Protein AF-A0A7Y1W4K0-F1 (afdb_monomer)

Sequence (306 aa):
WFLWFMQNENFFGDMVEGAAGLAIVIGILPAILLRERFKEVAVQELEAHEPHLRSRAEAIRTGVSEFFTGFANTLKVQPFRKLCLATFLVFNGFIMIAAFGFYVIIYYVFSGDTVTGAKFAGYAGSLGAVSTFIVIIIVSWMATRIGKKRAFYVSTGLSMLGYALKWVCYNPEYPWLILVPAPLMAFGLGGLFTLMPSMIADVVDLDEISTHERREGMFGSIFWWVVKLGQAVAIAAGGFMLNATGFDVALEGNQTEHAIFMMRVFDAFVPFIASGIAIWAIATYSLTEERAHEIRRELEARRGKV

Solvent-accessible surface area (backbone atoms only — not comparable to full-atom values): 15809 Å² total; per-residue (Å²): 105,71,65,59,58,20,62,32,71,90,81,26,95,43,60,66,53,17,48,51,55,50,50,50,56,63,56,46,50,54,67,69,69,67,61,72,89,53,55,69,58,56,50,51,52,46,55,72,75,52,83,66,87,56,54,75,66,51,47,51,52,49,53,51,51,51,47,54,51,51,50,56,55,57,62,64,39,64,62,53,48,34,54,48,51,25,48,39,30,43,53,23,31,45,56,28,28,52,64,40,51,50,47,45,39,12,48,59,37,43,55,32,39,58,69,64,16,50,51,52,46,48,51,25,51,53,48,19,55,58,32,20,61,55,32,38,54,52,41,55,53,36,25,76,74,67,29,54,71,53,32,46,47,53,24,41,50,43,14,34,52,15,27,55,39,44,71,70,28,62,31,57,93,45,64,74,38,51,48,67,29,24,51,30,38,16,23,34,61,27,32,45,71,57,44,49,62,59,53,49,52,46,47,43,53,52,48,24,75,75,68,75,49,88,55,58,70,58,56,54,51,51,49,54,47,50,48,53,54,38,41,55,52,19,49,53,51,29,51,54,53,44,55,72,37,66,62,54,80,89,46,57,54,72,61,56,69,66,22,56,49,46,42,50,49,49,42,24,46,46,34,29,51,27,33,53,53,23,48,54,41,50,66,72,50,78,80,46,65,68,56,43,54,50,50,51,51,53,51,37,69,74,70,47,87,128

Mean predicted aligned error: 9.04 Å

Nearest PDB structures (foldseek):
  8d2s-assembly1_A  TM=7.390E-01  e=9.111E-05  Danio rerio
  8y66-assembly1_A  TM=6.134E-01  e=2.810E-02  Homo sapiens
  5ayo-assembly1_A  TM=7.211E-01  e=9.537E-02  Bdellovibrio bacteriovorus HD100
  4u4w-assembly2_B  TM=5.219E-01  e=4.466E-02  Escherichia coli str. K-12 substr. MG1655
  7yr5-assembly1_A  TM=6.860E-01  e=6.353E-01  Homo sapiens

Radius of gyration: 23.57 Å; Cα contacts (8 Å, |Δi|>4): 325; chains: 1; bounding box: 59×36×74 Å

Foldseek 3Di:
DLQCQLPPVVPDVHSVRSVVVVCVVVVVVCVVPVPPPCPVVVVVVCCVPPVDDDDPVRVVVVVVVVLVVLLVVLCVLLLLVLLLLLLLLLLLLCLLLVVLLLVLQQQPQVLQPNVVSNVLNVVLVVLLVVLLVVLLVVLVVCCVVVNLLVSLCVLLVLLLVLLQQLLVQSHNVHSNSSNVSSSSVSSRVSSSVNRSVVSLVLSQLVVCVVPVDRSSVSSVVVSVVSSVVSSVVSNVNSVVQLVVLVDDVVCRSVDDPSSSVSSSCSSRVSSSVSSVVSSVSSVPNDQTPVNSVVSVVVVCVVPPHD

Structure (mmCIF, N/CA/C/O backbone):
data_AF-A0A7Y1W4K0-F1
#
_entry.id   AF-A0A7Y1W4K0-F1
#
loop_
_atom_site.group_PDB
_atom_site.id
_atom_site.type_symbol
_atom_site.label_atom_id
_atom_site.label_alt_id
_atom_site.label_comp_id
_atom_site.label_asym_id
_atom_site.label_entity_id
_atom_site.label_seq_id
_atom_site.pdbx_PDB_ins_code
_atom_site.Cartn_x
_atom_site.Cartn_y
_atom_site.Cartn_z
_atom_site.occupancy
_atom_site.B_iso_or_equiv
_atom_site.auth_seq_id
_atom_site.auth_comp_id
_atom_site.auth_asym_id
_atom_site.auth_atom_id
_atom_site.pdbx_PDB_model_num
ATOM 1 N N . TRP A 1 1 ? 16.175 14.754 1.681 1.00 50.12 1 TRP A N 1
ATOM 2 C CA . TRP A 1 1 ? 16.531 15.685 2.769 1.00 50.12 1 TRP A CA 1
ATOM 3 C C . TRP A 1 1 ? 17.367 14.994 3.844 1.00 50.12 1 TRP A C 1
ATOM 5 O O . TRP A 1 1 ? 18.456 15.478 4.097 1.00 50.12 1 TRP A O 1
ATOM 15 N N . PHE A 1 2 ? 16.961 13.834 4.384 1.00 59.47 2 PHE A N 1
ATOM 16 C CA . PHE A 1 2 ? 17.820 13.047 5.288 1.00 59.47 2 PHE A CA 1
ATOM 17 C C . PHE A 1 2 ? 19.178 12.694 4.676 1.00 59.47 2 PHE A C 1
ATOM 19 O O . PHE A 1 2 ? 20.198 12.920 5.306 1.00 59.47 2 PHE A O 1
ATOM 26 N N . LEU A 1 3 ? 19.204 12.234 3.421 1.00 64.31 3 LEU A N 1
ATOM 27 C CA . LEU A 1 3 ? 20.456 11.932 2.719 1.00 64.31 3 LEU A CA 1
ATOM 28 C C . LEU A 1 3 ? 21.374 13.161 2.597 1.00 64.31 3 LEU A C 1
ATOM 30 O O . LEU A 1 3 ? 22.560 13.064 2.860 1.00 64.31 3 LEU A O 1
ATOM 34 N N . TRP A 1 4 ? 20.800 14.325 2.280 1.00 71.62 4 TRP A N 1
ATOM 35 C CA . TRP A 1 4 ? 21.529 15.595 2.200 1.00 71.62 4 TRP A CA 1
ATOM 36 C C . TRP A 1 4 ? 22.103 16.022 3.558 1.00 71.62 4 TRP A C 1
ATOM 38 O O . TRP A 1 4 ? 23.223 16.509 3.611 1.00 71.62 4 TRP A O 1
ATOM 48 N N . PHE A 1 5 ? 21.370 15.803 4.655 1.00 76.25 5 PHE A N 1
ATOM 49 C CA . PHE A 1 5 ? 21.869 16.060 6.009 1.00 76.25 5 PHE A CA 1
ATOM 50 C C . PHE A 1 5 ? 22.998 15.093 6.394 1.00 76.25 5 PHE A C 1
ATOM 52 O O . PHE A 1 5 ? 24.019 15.531 6.908 1.00 76.25 5 PHE A O 1
ATOM 59 N N . MET A 1 6 ? 22.840 13.798 6.094 1.00 75.25 6 MET A N 1
ATOM 60 C CA . MET A 1 6 ? 23.850 12.765 6.371 1.00 75.25 6 MET A CA 1
ATOM 61 C C . MET A 1 6 ? 25.121 12.920 5.520 1.00 75.25 6 MET A C 1
ATOM 63 O O . MET A 1 6 ? 26.173 12.452 5.926 1.00 75.25 6 MET A O 1
ATOM 67 N N . GLN A 1 7 ? 25.023 13.553 4.348 1.00 74.44 7 GLN A N 1
ATOM 68 C CA . GLN A 1 7 ? 26.139 13.807 3.427 1.00 74.44 7 GLN A CA 1
ATOM 69 C C . GLN A 1 7 ? 26.743 15.210 3.573 1.00 74.44 7 GLN A C 1
ATOM 71 O O . GLN A 1 7 ? 27.601 15.594 2.784 1.00 74.44 7 GLN A O 1
ATOM 76 N N . ASN A 1 8 ? 26.271 16.015 4.525 1.00 78.50 8 ASN A N 1
ATOM 77 C CA . ASN A 1 8 ? 26.770 17.372 4.685 1.00 78.50 8 ASN A CA 1
ATOM 78 C C . ASN A 1 8 ? 28.135 17.346 5.388 1.00 78.50 8 ASN A C 1
ATOM 80 O O . ASN A 1 8 ? 28.203 17.212 6.609 1.00 78.50 8 ASN A O 1
ATOM 84 N N . GLU A 1 9 ? 29.201 17.524 4.606 1.00 77.06 9 GLU A N 1
ATOM 85 C CA . GLU A 1 9 ? 30.603 17.512 5.059 1.00 77.06 9 GLU A CA 1
ATOM 86 C C . GLU A 1 9 ? 30.918 18.578 6.126 1.00 77.06 9 GLU A C 1
ATOM 88 O O . GLU A 1 9 ? 31.923 18.484 6.822 1.00 77.06 9 GLU A O 1
ATOM 93 N N . ASN A 1 10 ? 30.049 19.583 6.306 1.00 79.12 10 ASN A N 1
ATOM 94 C CA . ASN A 1 10 ? 30.200 20.565 7.385 1.00 79.12 10 ASN A CA 1
ATOM 95 C C . ASN A 1 10 ? 29.834 20.006 8.769 1.00 79.12 10 ASN A C 1
ATOM 97 O O . ASN A 1 10 ? 30.246 20.576 9.778 1.00 79.12 10 ASN A O 1
ATOM 101 N N . PHE A 1 11 ? 29.009 18.954 8.829 1.00 72.12 11 PHE A N 1
ATOM 102 C CA . PHE A 1 11 ? 28.482 18.408 10.083 1.00 72.12 11 PHE A CA 1
ATOM 103 C C . PHE A 1 11 ? 29.045 17.028 10.434 1.00 72.12 11 PHE A C 1
ATOM 105 O O . PHE A 1 11 ? 29.111 16.709 11.619 1.00 72.12 11 PHE A O 1
ATOM 112 N N . PHE A 1 12 ? 29.442 16.221 9.446 1.00 84.31 12 PHE A N 1
ATOM 113 C CA . PHE A 1 12 ? 29.868 14.832 9.652 1.00 84.31 12 PHE A CA 1
ATOM 114 C C . PHE A 1 12 ? 31.070 14.485 8.770 1.00 84.31 12 PHE A C 1
ATOM 116 O O . PHE A 1 12 ? 31.154 14.969 7.641 1.00 84.31 12 PHE A O 1
ATOM 123 N N . GLY A 1 13 ? 31.987 13.653 9.280 1.00 77.62 13 GLY A N 1
ATOM 124 C CA . GLY A 1 13 ? 33.181 13.230 8.543 1.00 77.62 13 GLY A CA 1
ATOM 125 C C . GLY A 1 13 ? 32.899 12.140 7.508 1.00 77.62 13 GLY A C 1
ATOM 126 O O . GLY A 1 13 ? 33.573 12.073 6.482 1.00 77.62 13 GLY A O 1
ATOM 127 N N . ASP A 1 14 ? 31.881 11.309 7.744 1.00 81.25 14 ASP A N 1
ATOM 128 C CA . ASP A 1 14 ? 31.397 10.315 6.790 1.00 81.25 14 ASP A CA 1
ATOM 129 C C . ASP A 1 14 ? 29.869 10.110 6.874 1.00 81.25 14 ASP A C 1
ATOM 131 O O . ASP A 1 14 ? 29.166 10.641 7.742 1.00 81.25 14 ASP A O 1
ATOM 135 N N . MET A 1 15 ? 29.327 9.317 5.944 1.00 76.88 15 MET A N 1
ATOM 136 C CA . MET A 1 15 ? 27.888 9.032 5.887 1.00 76.88 15 MET A CA 1
ATOM 137 C C . MET A 1 15 ? 27.397 8.200 7.087 1.00 76.88 15 MET A C 1
ATOM 139 O O . MET A 1 15 ? 26.211 8.248 7.423 1.00 76.88 15 MET A O 1
ATOM 143 N N . VAL A 1 16 ? 28.283 7.435 7.731 1.00 80.19 16 VAL A N 1
ATOM 144 C CA . VAL A 1 16 ? 27.955 6.567 8.871 1.00 80.19 16 VAL A CA 1
ATOM 145 C C . VAL A 1 16 ? 27.761 7.412 10.131 1.00 80.19 16 VAL A C 1
ATOM 147 O O . VAL A 1 16 ? 26.761 7.246 10.833 1.00 80.19 16 VAL A O 1
ATOM 150 N N . GLU A 1 17 ? 28.645 8.376 10.374 1.00 82.12 17 GLU A N 1
ATOM 151 C CA . GLU A 1 17 ? 28.530 9.398 11.414 1.00 82.12 17 GLU A CA 1
ATOM 152 C C . GLU A 1 17 ? 27.297 10.274 11.196 1.00 82.12 17 GLU A C 1
ATOM 154 O O . GLU A 1 17 ? 26.545 10.518 12.143 1.00 82.12 17 GLU A O 1
ATOM 159 N N . GLY A 1 18 ? 27.027 10.676 9.950 1.00 82.69 18 GLY A N 1
ATOM 160 C CA . GLY A 1 18 ? 25.815 11.417 9.602 1.00 82.69 18 GLY A CA 1
ATOM 161 C C . GLY A 1 18 ? 24.536 10.650 9.923 1.00 82.69 18 GLY A C 1
ATOM 162 O O . GLY A 1 18 ? 23.598 11.210 10.502 1.00 82.69 18 GLY A O 1
ATOM 163 N N . ALA A 1 19 ? 24.498 9.353 9.612 1.00 79.69 19 ALA A N 1
ATOM 164 C CA . ALA A 1 19 ? 23.379 8.485 9.964 1.00 79.69 19 ALA A CA 1
ATOM 165 C C . ALA A 1 19 ? 23.234 8.310 11.487 1.00 79.69 19 ALA A C 1
ATOM 167 O O . ALA A 1 19 ? 22.115 8.363 12.006 1.00 79.69 19 ALA A O 1
ATOM 168 N N . ALA A 1 20 ? 24.346 8.156 12.214 1.00 80.44 20 ALA A N 1
ATOM 169 C CA . ALA A 1 20 ? 24.349 8.023 13.669 1.00 80.44 20 ALA A CA 1
ATOM 170 C C . ALA A 1 20 ? 23.863 9.303 14.371 1.00 80.44 20 ALA A C 1
ATOM 172 O O . ALA A 1 20 ? 22.985 9.243 15.236 1.00 80.44 20 ALA A O 1
ATOM 173 N N . GLY A 1 21 ? 24.368 10.471 13.964 1.00 80.94 21 GLY A N 1
ATOM 174 C CA . GLY A 1 21 ? 23.955 11.766 14.507 1.00 80.94 21 GLY A CA 1
ATOM 175 C C . GLY A 1 21 ? 22.475 12.048 14.259 1.00 80.94 21 GLY A C 1
ATOM 176 O O . GLY A 1 21 ? 21.747 12.447 15.171 1.00 80.94 21 GLY A O 1
ATOM 177 N N . LEU A 1 22 ? 21.992 11.751 13.051 1.00 80.50 22 LEU A N 1
ATOM 178 C CA . LEU A 1 22 ? 20.576 11.863 12.715 1.00 80.50 22 LEU A CA 1
ATOM 179 C C . LEU A 1 22 ? 19.703 10.931 13.579 1.00 80.50 22 LEU A C 1
ATOM 181 O O . LEU A 1 22 ? 18.661 11.358 14.083 1.00 80.50 22 LEU A O 1
ATOM 185 N N . ALA A 1 23 ? 20.127 9.681 13.789 1.00 79.31 23 ALA A N 1
ATOM 186 C CA . ALA A 1 23 ? 19.402 8.721 14.620 1.00 79.31 23 ALA A CA 1
ATOM 187 C C . ALA A 1 23 ? 19.278 9.190 16.080 1.00 79.31 23 ALA A C 1
ATOM 189 O O . ALA A 1 23 ? 18.210 9.046 16.678 1.00 79.31 23 ALA A O 1
ATOM 190 N N . ILE A 1 24 ? 20.326 9.808 16.635 1.00 82.38 24 ILE A N 1
ATOM 191 C CA . ILE A 1 24 ? 20.309 10.381 17.989 1.00 82.38 24 ILE A CA 1
ATOM 192 C C . ILE A 1 24 ? 19.308 11.537 18.078 1.00 82.38 24 ILE A C 1
ATOM 194 O O . ILE A 1 24 ? 18.462 11.549 18.972 1.00 82.38 24 ILE A O 1
ATOM 198 N N . VAL A 1 25 ? 19.348 12.486 17.137 1.00 79.25 25 VAL A N 1
ATOM 199 C CA . VAL A 1 25 ? 18.438 13.646 17.133 1.00 79.25 25 VAL A CA 1
ATOM 200 C C . VAL A 1 25 ? 16.977 13.201 17.034 1.00 79.25 25 VAL A C 1
ATOM 202 O O . VAL A 1 25 ? 16.133 13.652 17.813 1.00 79.25 25 VAL A O 1
ATOM 205 N N . ILE A 1 26 ? 16.679 12.274 16.120 1.00 79.38 26 ILE A N 1
ATOM 206 C CA . ILE A 1 26 ? 15.328 11.725 15.953 1.00 79.38 26 ILE A CA 1
ATOM 207 C C . ILE A 1 26 ? 14.912 10.897 17.171 1.00 79.38 26 ILE A C 1
ATOM 209 O O . ILE A 1 26 ? 13.740 10.916 17.520 1.00 79.38 26 ILE A O 1
ATOM 213 N N . GLY A 1 27 ? 15.833 10.190 17.829 1.00 74.81 27 GLY A N 1
ATOM 214 C CA . GLY A 1 27 ? 15.540 9.392 19.023 1.00 74.81 27 GLY A CA 1
ATOM 215 C C . GLY A 1 27 ? 15.272 10.227 20.280 1.00 74.81 27 GLY A C 1
ATOM 216 O O . GLY A 1 27 ? 14.432 9.855 21.099 1.00 74.81 27 GLY A O 1
ATOM 217 N N . ILE A 1 28 ? 15.936 11.378 20.422 1.00 80.12 28 ILE A N 1
ATOM 218 C CA . ILE A 1 28 ? 15.772 12.285 21.570 1.00 80.12 28 ILE A CA 1
ATOM 219 C C . ILE A 1 28 ? 14.451 13.065 21.495 1.00 80.12 28 ILE A C 1
ATOM 221 O O . ILE A 1 28 ? 13.821 13.311 22.523 1.00 80.12 28 ILE A O 1
ATOM 225 N N . LEU A 1 29 ? 13.997 13.433 20.295 1.00 74.38 29 LEU A N 1
ATOM 226 C CA . LEU A 1 29 ? 12.760 14.197 20.086 1.00 74.38 29 LEU A CA 1
ATOM 227 C C . LEU A 1 29 ? 11.519 13.555 20.749 1.00 74.38 29 LEU A C 1
ATOM 229 O O . LEU A 1 29 ? 10.845 14.240 21.521 1.00 74.38 29 LEU A O 1
ATOM 233 N N . PRO A 1 30 ? 11.230 12.254 20.545 1.00 70.12 30 PRO A N 1
ATOM 234 C CA . PRO A 1 30 ? 10.186 11.539 21.268 1.00 70.12 30 PRO A CA 1
ATOM 235 C C . PRO A 1 30 ? 10.397 11.544 22.783 1.00 70.12 30 PRO A C 1
ATOM 237 O O . PRO A 1 30 ? 9.429 11.713 23.511 1.00 70.12 30 PRO A O 1
ATOM 240 N N . ALA A 1 31 ? 11.633 11.418 23.278 1.00 70.75 31 ALA A N 1
ATOM 241 C CA . ALA A 1 31 ? 11.912 11.414 24.718 1.00 70.75 31 ALA A CA 1
ATOM 242 C C . ALA A 1 31 ? 11.606 12.765 25.395 1.00 70.75 31 ALA A C 1
ATOM 244 O O . ALA A 1 31 ? 11.206 12.797 26.558 1.00 70.75 31 ALA A O 1
ATOM 245 N N . ILE A 1 32 ? 11.765 13.877 24.670 1.00 76.56 32 ILE A N 1
ATOM 246 C CA . ILE A 1 32 ? 11.431 15.222 25.159 1.00 76.56 32 ILE A CA 1
ATOM 247 C C . ILE A 1 32 ? 9.923 15.494 25.041 1.00 76.56 32 ILE A C 1
ATOM 249 O O . ILE A 1 32 ? 9.333 16.080 25.949 1.00 76.56 32 ILE A O 1
ATOM 253 N N . LEU A 1 33 ? 9.299 15.081 23.932 1.00 74.06 33 LEU A N 1
ATOM 254 C CA . LEU A 1 33 ? 7.918 15.446 23.597 1.00 74.06 33 LEU A CA 1
ATOM 255 C C . LEU A 1 33 ? 6.859 14.478 24.153 1.00 74.06 33 LEU A C 1
ATOM 257 O O . LEU A 1 33 ? 5.759 14.921 24.473 1.00 74.06 33 LEU A O 1
ATOM 261 N N . LEU A 1 34 ? 7.167 13.188 24.326 1.00 66.75 34 LEU A N 1
ATOM 262 C CA . LEU A 1 34 ? 6.259 12.175 24.896 1.00 66.75 34 LEU A CA 1
ATOM 263 C C . LEU A 1 34 ? 6.353 12.119 26.429 1.00 66.75 34 LEU A C 1
ATOM 265 O O . LEU A 1 34 ? 6.400 11.046 27.030 1.00 66.75 34 LEU A O 1
ATOM 269 N N . ARG A 1 35 ? 6.404 13.276 27.094 1.00 62.16 35 ARG A N 1
ATOM 270 C CA . ARG A 1 35 ? 6.322 13.322 28.557 1.00 62.16 35 ARG A CA 1
ATOM 271 C C . ARG A 1 35 ? 4.864 13.096 28.963 1.00 62.16 35 ARG A C 1
ATOM 273 O O . ARG A 1 35 ? 4.021 13.963 28.755 1.00 62.16 35 ARG A O 1
ATOM 280 N N . GLU A 1 36 ? 4.572 11.919 29.513 1.00 64.50 36 GLU A N 1
ATOM 281 C CA . GLU A 1 36 ? 3.228 11.522 29.948 1.00 64.50 36 GLU A CA 1
ATOM 282 C C . GLU A 1 36 ? 2.670 12.524 30.975 1.00 64.50 36 GLU A C 1
ATOM 284 O O . GLU A 1 36 ? 3.117 12.587 32.123 1.00 64.50 36 GLU A O 1
ATOM 289 N N . ARG A 1 37 ? 1.696 13.338 30.554 1.00 65.00 37 ARG A N 1
ATOM 290 C CA . ARG A 1 37 ? 1.146 14.441 31.361 1.00 65.00 37 ARG A CA 1
ATOM 291 C C . ARG A 1 37 ? 0.312 13.961 32.558 1.00 65.00 37 ARG A C 1
ATOM 293 O O . ARG A 1 37 ? 0.128 14.724 33.497 1.00 65.00 37 ARG A O 1
ATOM 300 N N . PHE A 1 38 ? -0.148 12.707 32.543 1.00 67.69 38 PHE A N 1
ATOM 301 C CA . PHE A 1 38 ? -1.036 12.118 33.558 1.00 67.69 38 PHE A CA 1
ATOM 302 C C . PHE A 1 38 ? -0.395 10.976 34.355 1.00 67.69 38 PHE A C 1
ATOM 304 O O . PHE A 1 38 ? -1.096 10.130 34.905 1.00 67.69 38 PHE A O 1
ATOM 311 N N . LYS A 1 39 ? 0.939 10.952 34.448 1.00 65.94 39 LYS A N 1
ATOM 312 C CA . LYS A 1 39 ? 1.668 9.901 35.172 1.00 65.94 39 LYS A CA 1
ATOM 313 C C . LYS A 1 39 ? 1.152 9.691 36.603 1.00 65.94 39 LYS A C 1
ATOM 315 O O . LYS A 1 39 ? 1.025 8.557 37.039 1.00 65.94 39 LYS A O 1
ATOM 320 N N . GLU A 1 40 ? 0.852 10.771 37.319 1.00 68.81 40 GLU A N 1
ATOM 321 C CA . GLU A 1 40 ? 0.381 10.713 38.710 1.00 68.81 40 GLU A CA 1
ATOM 322 C C . GLU A 1 40 ? -1.011 10.077 38.835 1.00 68.81 40 GLU A C 1
ATOM 324 O O . GLU A 1 40 ? -1.238 9.292 39.749 1.00 68.81 40 GLU A O 1
ATOM 329 N N . VAL A 1 41 ? -1.908 10.338 37.878 1.00 68.88 41 VAL A N 1
ATOM 330 C CA . VAL A 1 41 ? -3.262 9.759 37.844 1.00 68.88 41 VAL A CA 1
ATOM 331 C C . VAL A 1 41 ? -3.202 8.263 37.535 1.00 68.88 41 VAL A C 1
ATOM 333 O O . VAL A 1 41 ? -3.834 7.470 38.223 1.00 68.88 41 VAL A O 1
ATOM 336 N N . ALA A 1 42 ? -2.374 7.864 36.563 1.00 64.19 42 ALA A N 1
ATOM 337 C CA . ALA A 1 42 ? -2.190 6.456 36.211 1.00 64.19 42 ALA A CA 1
ATOM 338 C C . ALA A 1 42 ? -1.582 5.638 37.365 1.00 64.19 42 ALA A C 1
ATOM 340 O O . ALA A 1 42 ? -1.969 4.494 37.588 1.00 64.19 42 ALA A O 1
ATOM 341 N N . VAL A 1 43 ? -0.643 6.225 38.120 1.00 67.94 43 VAL A N 1
ATOM 342 C CA . VAL A 1 43 ? -0.056 5.588 39.311 1.00 67.94 43 VAL A CA 1
ATOM 343 C C . VAL A 1 43 ? -1.102 5.425 40.415 1.00 67.94 43 VAL A C 1
ATOM 345 O O . VAL A 1 43 ? -1.182 4.350 40.998 1.00 67.94 43 VAL A O 1
ATOM 348 N N . GLN A 1 44 ? -1.949 6.431 40.648 1.00 67.44 44 GLN A N 1
ATOM 349 C CA . GLN A 1 44 ? -3.038 6.337 41.627 1.00 67.44 44 GLN A CA 1
ATOM 350 C C . GLN A 1 44 ? -4.093 5.283 41.249 1.00 67.44 44 GLN A C 1
ATOM 352 O O . GLN A 1 44 ? -4.564 4.563 42.125 1.00 67.44 44 GLN A O 1
ATOM 357 N N . GLU A 1 45 ? -4.446 5.150 39.967 1.00 65.12 45 GLU A N 1
ATOM 358 C CA . GLU A 1 45 ? -5.358 4.099 39.479 1.00 65.12 45 GLU A CA 1
ATOM 359 C C . GLU A 1 45 ? -4.767 2.693 39.653 1.00 65.12 45 GLU A C 1
ATOM 361 O O . GLU A 1 45 ? -5.451 1.786 40.131 1.00 65.12 45 GLU A O 1
ATOM 366 N N . LEU A 1 46 ? -3.482 2.518 39.326 1.00 64.62 46 LEU A N 1
ATOM 367 C CA . LEU A 1 46 ? -2.754 1.262 39.535 1.00 64.62 46 LEU A CA 1
ATOM 368 C C . LEU A 1 46 ? -2.690 0.882 41.021 1.00 64.62 46 LEU A C 1
ATOM 370 O O . LEU A 1 46 ? -2.962 -0.266 41.373 1.00 64.62 46 LEU A O 1
ATOM 374 N N . GLU A 1 47 ? -2.382 1.844 41.893 1.00 64.06 47 GLU A N 1
ATOM 375 C CA . GLU A 1 47 ? -2.346 1.650 43.348 1.00 64.06 47 GLU A CA 1
ATOM 376 C C . GLU A 1 47 ? -3.738 1.353 43.936 1.00 64.06 47 GLU A C 1
ATOM 378 O O . GLU A 1 47 ? -3.850 0.592 44.898 1.00 64.06 47 GLU A O 1
ATOM 383 N N . ALA A 1 48 ? -4.804 1.902 43.344 1.00 64.06 48 ALA A N 1
ATOM 384 C CA . ALA A 1 48 ? -6.183 1.671 43.769 1.00 64.06 48 ALA A CA 1
ATOM 385 C C . ALA A 1 48 ? -6.769 0.327 43.295 1.00 64.06 48 ALA A C 1
ATOM 387 O O . ALA A 1 48 ? -7.710 -0.166 43.919 1.00 64.06 48 ALA A O 1
ATOM 388 N N . HIS A 1 49 ? -6.282 -0.250 42.191 1.00 59.34 49 HIS A N 1
ATOM 389 C CA . HIS A 1 49 ? -6.836 -1.481 41.599 1.00 59.34 49 HIS A CA 1
ATOM 390 C C . HIS A 1 49 ? -5.978 -2.738 41.820 1.00 59.34 49 HIS A C 1
ATOM 392 O O . HIS A 1 49 ? -6.533 -3.835 41.851 1.00 59.34 49 HIS A O 1
ATOM 398 N N . GLU A 1 50 ? -4.666 -2.621 42.055 1.00 57.69 50 GLU A N 1
ATOM 399 C CA . GLU A 1 50 ? -3.794 -3.762 42.383 1.00 57.69 50 GLU A CA 1
ATOM 400 C C . GLU A 1 50 ? -2.932 -3.478 43.636 1.00 57.69 50 GLU A C 1
ATOM 402 O O . GLU A 1 50 ? -1.738 -3.199 43.525 1.00 57.69 50 GLU A O 1
ATOM 407 N N . PRO A 1 51 ? -3.478 -3.607 44.865 1.00 53.88 51 PRO A N 1
ATOM 408 C CA . PRO A 1 51 ? -2.750 -3.285 46.099 1.00 53.88 51 PRO A CA 1
ATOM 409 C C . PRO A 1 51 ? -1.693 -4.339 46.485 1.00 53.88 51 PRO A C 1
ATOM 411 O O . PRO A 1 51 ? -1.083 -4.266 47.552 1.00 53.88 51 PRO A O 1
ATOM 414 N N . HIS A 1 52 ? -1.470 -5.350 45.644 1.00 55.25 52 HIS A N 1
ATOM 415 C CA . HIS A 1 52 ? -0.537 -6.440 45.899 1.00 55.25 52 HIS A CA 1
ATOM 416 C C . HIS A 1 52 ? 0.682 -6.251 45.005 1.00 55.25 52 HIS A C 1
ATOM 418 O O . HIS A 1 52 ? 0.627 -6.480 43.800 1.00 55.25 52 HIS A O 1
ATOM 424 N N . LEU A 1 53 ? 1.787 -5.834 45.618 1.00 52.50 53 LEU A N 1
ATOM 425 C CA . LEU A 1 53 ? 3.109 -5.738 45.011 1.00 52.50 53 LEU A CA 1
ATOM 426 C C . LEU A 1 53 ? 3.482 -7.065 44.330 1.00 52.50 53 LEU A C 1
ATOM 428 O O . LEU A 1 53 ? 4.032 -7.968 44.960 1.00 52.50 53 LEU A O 1
ATOM 432 N N . ARG A 1 54 ? 3.190 -7.181 43.032 1.00 59.78 54 ARG A N 1
ATOM 433 C CA . ARG A 1 54 ? 3.746 -8.225 42.173 1.00 59.78 54 ARG A CA 1
ATOM 434 C C . ARG A 1 54 ? 5.256 -8.031 42.165 1.00 59.78 54 ARG A C 1
ATOM 436 O O . ARG A 1 54 ? 5.742 -6.913 41.963 1.00 59.78 54 ARG A O 1
ATOM 443 N N . SER A 1 55 ? 6.017 -9.107 42.354 1.00 73.19 55 SER A N 1
ATOM 444 C CA . SER A 1 55 ? 7.441 -9.089 42.004 1.00 73.19 55 SER A CA 1
ATOM 445 C C . SER A 1 55 ? 7.586 -8.466 40.611 1.00 73.19 55 SER A C 1
ATOM 447 O O . SER A 1 55 ? 6.760 -8.737 39.738 1.00 73.19 55 SER A O 1
ATOM 449 N N . ARG A 1 56 ? 8.616 -7.640 40.361 1.00 72.69 56 ARG A N 1
ATOM 450 C CA . ARG A 1 56 ? 8.844 -7.032 39.029 1.00 72.69 56 ARG A CA 1
ATOM 451 C C . ARG A 1 56 ? 8.710 -8.063 37.899 1.00 72.69 56 ARG A C 1
ATOM 453 O O . ARG A 1 56 ? 8.189 -7.743 36.838 1.00 72.69 56 ARG A O 1
ATOM 460 N N . ALA A 1 57 ? 9.141 -9.300 38.146 1.00 78.75 57 ALA A N 1
ATOM 461 C CA . ALA A 1 57 ? 9.019 -10.407 37.205 1.00 78.75 57 ALA A CA 1
ATOM 462 C C . ALA A 1 57 ? 7.566 -10.870 36.981 1.00 78.75 57 ALA A C 1
ATOM 464 O O . ALA A 1 57 ? 7.189 -11.161 35.848 1.00 78.75 57 ALA A O 1
ATOM 465 N N . GLU A 1 58 ? 6.741 -10.922 38.026 1.00 78.25 58 GLU A N 1
ATOM 466 C CA . GLU A 1 58 ? 5.320 -11.277 37.929 1.00 78.25 58 GLU A CA 1
ATOM 467 C C . GLU A 1 58 ? 4.513 -10.183 37.235 1.00 78.25 58 GLU A C 1
ATOM 469 O O . GLU A 1 58 ? 3.703 -10.499 36.373 1.00 78.25 58 GLU A O 1
ATOM 474 N N . ALA A 1 59 ? 4.784 -8.908 37.527 1.00 76.38 59 ALA A N 1
ATOM 475 C CA . ALA A 1 59 ? 4.148 -7.787 36.834 1.00 76.38 59 ALA A CA 1
ATOM 476 C C . ALA A 1 59 ? 4.439 -7.823 35.324 1.00 76.38 59 ALA A C 1
ATOM 478 O O . ALA A 1 59 ? 3.526 -7.714 34.508 1.00 76.38 59 ALA A O 1
ATOM 479 N N . ILE A 1 60 ? 5.702 -8.059 34.946 1.00 80.69 60 ILE A N 1
ATOM 480 C CA . ILE A 1 60 ? 6.093 -8.219 33.539 1.00 80.69 60 ILE A CA 1
ATOM 481 C C . ILE A 1 60 ? 5.403 -9.441 32.926 1.00 80.69 60 ILE A C 1
ATOM 483 O O . ILE A 1 60 ? 4.847 -9.343 31.835 1.00 80.69 60 ILE A O 1
ATOM 487 N N . ARG A 1 61 ? 5.407 -10.593 33.609 1.00 85.06 61 ARG A N 1
ATOM 488 C CA . ARG A 1 61 ? 4.790 -11.823 33.095 1.00 85.06 61 ARG A CA 1
ATOM 489 C C . ARG A 1 61 ? 3.288 -11.654 32.864 1.00 85.06 61 ARG A C 1
ATOM 491 O O . ARG A 1 61 ? 2.796 -12.074 31.817 1.00 85.06 61 ARG A O 1
ATOM 498 N N . THR A 1 62 ? 2.57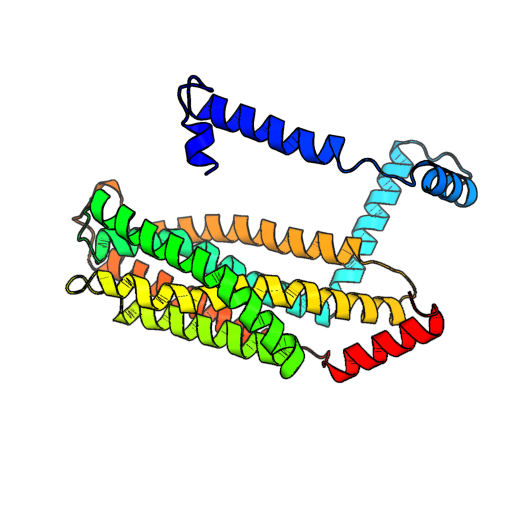5 -11.055 33.813 1.00 82.81 62 THR A N 1
ATOM 499 C CA . THR A 1 62 ? 1.134 -10.817 33.697 1.00 82.81 62 THR A CA 1
ATOM 500 C C . THR A 1 62 ? 0.841 -9.817 32.587 1.00 82.81 62 THR A C 1
ATOM 502 O O . THR A 1 62 ? 0.055 -10.140 31.702 1.00 82.81 62 THR A O 1
ATOM 505 N N . GLY A 1 63 ? 1.562 -8.691 32.527 1.00 83.00 63 GLY A N 1
ATOM 506 C CA . GLY A 1 63 ? 1.397 -7.708 31.451 1.00 83.00 63 GLY A CA 1
ATOM 507 C C . GLY A 1 63 ? 1.677 -8.284 30.058 1.00 83.00 63 GLY A C 1
ATOM 508 O O . GLY A 1 63 ? 0.949 -8.006 29.108 1.00 83.00 63 GLY A O 1
ATOM 509 N N . VAL A 1 64 ? 2.679 -9.161 29.920 1.00 85.25 64 VAL A N 1
ATOM 510 C CA . VAL A 1 64 ? 2.945 -9.880 28.660 1.00 85.25 64 VAL A CA 1
ATOM 511 C C . VAL A 1 64 ? 1.796 -10.834 28.315 1.00 85.25 64 VAL A C 1
ATOM 513 O O . VAL A 1 64 ? 1.351 -10.870 27.168 1.00 85.25 64 VAL A O 1
ATOM 516 N N . SER A 1 65 ? 1.283 -11.594 29.285 1.00 86.81 65 SER A N 1
ATOM 517 C CA . SER A 1 65 ? 0.146 -12.504 29.076 1.00 86.81 65 SER A CA 1
ATOM 518 C C . SER A 1 65 ? -1.130 -11.754 28.674 1.00 86.81 65 SER A C 1
ATOM 520 O O . SER A 1 65 ? -1.834 -12.162 27.745 1.00 86.81 65 SER A O 1
ATOM 522 N N . GLU A 1 66 ? -1.419 -10.641 29.343 1.00 83.56 66 GLU A N 1
ATOM 523 C CA . GLU A 1 66 ? -2.539 -9.750 29.032 1.00 83.56 66 GLU A CA 1
ATOM 524 C C . GLU A 1 66 ? -2.380 -9.123 27.649 1.00 83.56 66 GLU A C 1
ATOM 526 O O . GLU A 1 66 ? -3.338 -9.115 26.879 1.00 83.56 66 GLU A O 1
ATOM 531 N N . PHE A 1 67 ? -1.168 -8.708 27.270 1.00 84.69 67 PHE A N 1
ATOM 532 C CA . PHE A 1 67 ? -0.873 -8.220 25.924 1.00 84.69 67 PHE A CA 1
ATOM 533 C C . PHE A 1 67 ? -1.175 -9.275 24.852 1.00 84.69 67 PHE A C 1
ATOM 535 O O . PHE A 1 67 ? -1.878 -8.979 23.886 1.00 84.69 67 PHE A O 1
ATOM 542 N N . PHE A 1 68 ? -0.702 -10.516 25.016 1.00 86.75 68 PHE A N 1
ATOM 543 C CA . PHE A 1 68 ? -0.965 -11.590 24.048 1.00 86.75 68 PHE A CA 1
ATOM 544 C C . PHE A 1 68 ? -2.446 -11.979 23.987 1.00 86.75 68 PHE A C 1
ATOM 546 O O . PHE A 1 68 ? -2.972 -12.254 22.907 1.00 86.75 68 PHE A O 1
ATOM 553 N N . THR A 1 69 ? -3.144 -11.948 25.122 1.00 86.19 69 THR A N 1
ATOM 554 C CA . THR A 1 69 ? -4.601 -12.153 25.175 1.00 86.19 69 THR A CA 1
ATOM 555 C C . THR A 1 69 ? -5.330 -11.014 24.457 1.00 86.19 69 THR A C 1
ATOM 557 O O . THR A 1 69 ? -6.209 -11.246 23.623 1.00 86.19 69 THR A O 1
ATOM 560 N N . GLY A 1 70 ? -4.894 -9.781 24.719 1.00 84.19 70 GLY A N 1
ATOM 561 C CA . GLY A 1 70 ? -5.234 -8.554 24.013 1.00 84.19 70 GLY A CA 1
ATOM 562 C C . GLY A 1 70 ? -5.174 -8.725 22.509 1.00 84.19 70 GLY A C 1
ATOM 563 O O . GLY A 1 70 ? -6.184 -8.588 21.817 1.00 84.19 70 GLY A O 1
ATOM 564 N N . PHE A 1 71 ? -3.991 -9.111 22.051 1.00 86.56 71 PHE A N 1
ATOM 565 C CA . PHE A 1 71 ? -3.620 -9.316 20.664 1.00 86.56 71 PHE A CA 1
ATOM 566 C C . PHE A 1 71 ? -4.489 -10.379 19.990 1.00 86.56 71 PHE A C 1
ATOM 568 O O . PHE A 1 71 ? -5.062 -10.136 18.926 1.00 86.56 71 PHE A O 1
ATOM 575 N N . ALA A 1 72 ? -4.643 -11.540 20.629 1.00 87.50 72 ALA A N 1
ATOM 576 C CA . ALA A 1 72 ? -5.463 -12.630 20.114 1.00 87.50 72 ALA A CA 1
ATOM 577 C C . ALA A 1 72 ? -6.937 -12.227 19.986 1.00 87.50 72 ALA A C 1
ATOM 579 O O . ALA A 1 72 ? -7.586 -12.582 19.003 1.00 87.50 72 ALA A O 1
ATOM 580 N N . ASN A 1 73 ? -7.470 -11.466 20.945 1.00 86.62 73 ASN A N 1
ATOM 581 C CA . ASN A 1 73 ? -8.845 -10.977 20.887 1.00 86.62 73 ASN A CA 1
ATOM 582 C C . ASN A 1 73 ? -9.039 -9.952 19.764 1.00 86.62 73 ASN A C 1
ATOM 584 O O . ASN A 1 73 ? -9.974 -10.095 18.981 1.00 86.62 73 ASN A O 1
ATOM 588 N N . THR A 1 74 ? -8.113 -9.007 19.595 1.00 87.44 74 THR A N 1
ATOM 589 C CA . THR A 1 74 ? -8.167 -8.026 18.501 1.00 87.44 74 THR A CA 1
ATOM 590 C C . THR A 1 74 ? -8.116 -8.703 17.128 1.00 87.44 74 THR A C 1
ATOM 592 O O . THR A 1 74 ? -8.869 -8.350 16.223 1.00 87.44 74 THR A O 1
ATOM 595 N N . LEU A 1 75 ? -7.297 -9.748 16.962 1.00 87.88 75 LEU A N 1
ATOM 596 C CA . LEU A 1 75 ? -7.255 -10.522 15.716 1.00 87.88 75 LEU A CA 1
ATOM 597 C C . LEU A 1 75 ? -8.529 -11.333 15.443 1.00 87.88 75 LEU A C 1
ATOM 599 O O . LEU A 1 75 ? -8.776 -11.686 14.291 1.00 87.88 75 LEU A O 1
ATOM 603 N N . LYS A 1 76 ? -9.373 -11.630 16.437 1.00 89.31 76 LYS A N 1
ATOM 604 C CA . LYS A 1 76 ? -10.663 -12.301 16.182 1.00 89.31 76 LYS A CA 1
ATOM 605 C C . LYS A 1 76 ? -11.644 -11.381 15.452 1.00 89.31 76 LYS A C 1
ATOM 607 O O . LYS A 1 76 ? -12.483 -11.883 14.695 1.00 89.31 76 LYS A O 1
ATOM 612 N N . VAL A 1 77 ? -11.494 -10.062 15.593 1.00 90.44 77 VAL A N 1
ATOM 613 C CA . VAL 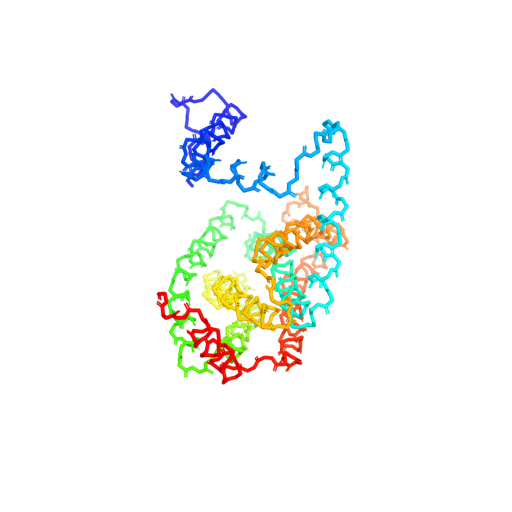A 1 77 ? -12.364 -9.052 14.979 1.00 90.44 77 VAL A CA 1
ATOM 614 C C . VAL A 1 77 ? -12.280 -9.147 13.452 1.00 90.44 77 VAL A C 1
ATOM 616 O O . VAL A 1 77 ? -11.276 -8.818 12.817 1.00 90.44 77 VAL A O 1
ATOM 619 N N . GLN A 1 78 ? -13.351 -9.664 12.843 1.00 90.75 78 GLN A N 1
ATOM 620 C CA . GLN A 1 78 ? -13.427 -9.945 11.404 1.00 90.75 78 GLN A CA 1
ATOM 621 C C . GLN A 1 78 ? -13.176 -8.698 10.531 1.00 90.75 78 GLN A C 1
ATOM 623 O O . GLN A 1 78 ? -12.351 -8.789 9.619 1.00 90.75 78 GLN A O 1
ATOM 628 N N . PRO A 1 79 ? -13.812 -7.534 10.788 1.00 91.69 79 PRO A N 1
ATOM 629 C CA . PRO A 1 79 ? -13.543 -6.310 10.030 1.00 91.69 79 PRO A CA 1
ATOM 630 C C . PRO A 1 79 ? -12.067 -5.898 10.059 1.00 91.69 79 PRO A C 1
ATOM 632 O O . PRO A 1 79 ? -11.499 -5.598 9.011 1.00 91.69 79 PRO A O 1
ATOM 635 N N . PHE A 1 80 ? -11.425 -5.970 11.229 1.00 93.56 80 PHE A N 1
ATOM 636 C CA . PHE A 1 80 ? -10.025 -5.585 11.400 1.00 93.56 80 PHE A CA 1
ATOM 637 C C . PHE A 1 80 ? -9.078 -6.452 10.572 1.00 93.56 80 PHE A C 1
ATOM 639 O O . PHE A 1 80 ? -8.237 -5.927 9.845 1.00 93.56 80 PHE A O 1
ATOM 646 N N . ARG A 1 81 ? -9.263 -7.779 10.590 1.00 93.12 81 ARG A N 1
ATOM 647 C CA . ARG A 1 81 ? -8.449 -8.698 9.777 1.00 93.12 81 ARG A CA 1
ATOM 648 C C . ARG A 1 81 ? -8.493 -8.369 8.289 1.00 93.12 81 ARG A C 1
ATOM 650 O O . ARG A 1 81 ? -7.471 -8.473 7.618 1.00 93.12 81 ARG A O 1
ATOM 657 N N . LYS A 1 82 ? -9.653 -7.955 7.773 1.00 93.44 82 LYS A N 1
ATOM 658 C CA . LYS A 1 82 ? -9.808 -7.570 6.361 1.00 93.44 82 LYS A CA 1
ATOM 659 C C . LYS A 1 82 ? -9.064 -6.274 6.043 1.00 93.44 82 LYS A C 1
ATOM 661 O O . LYS A 1 82 ? -8.422 -6.205 4.999 1.00 93.44 82 LYS A O 1
ATOM 666 N N . LEU A 1 83 ? -9.088 -5.292 6.949 1.00 93.56 83 LEU A N 1
ATOM 667 C CA . LEU A 1 83 ? -8.305 -4.055 6.817 1.00 93.56 83 LEU A CA 1
ATOM 668 C C . LEU A 1 83 ? -6.796 -4.335 6.866 1.00 93.56 83 LEU A C 1
ATOM 670 O O . LEU A 1 83 ? -6.050 -3.826 6.027 1.00 93.56 83 LEU A O 1
ATOM 674 N N . CYS A 1 84 ? -6.350 -5.195 7.787 1.00 93.94 84 CYS A N 1
ATOM 675 C CA . CYS A 1 84 ? -4.958 -5.639 7.863 1.00 93.94 84 CYS A CA 1
ATOM 676 C C . CYS A 1 84 ? -4.526 -6.363 6.586 1.00 93.94 84 CYS A C 1
ATOM 678 O O . CYS A 1 84 ? -3.470 -6.047 6.050 1.00 93.94 84 CYS A O 1
ATOM 680 N N . LEU A 1 85 ? -5.342 -7.288 6.071 1.00 94.19 85 LEU A N 1
ATOM 681 C CA . LEU A 1 85 ? -5.053 -8.011 4.832 1.00 94.19 85 LEU A CA 1
ATOM 682 C C . LEU A 1 85 ? -4.971 -7.065 3.627 1.00 94.19 85 LEU A C 1
ATOM 684 O O . LEU A 1 85 ? -4.024 -7.149 2.852 1.00 94.19 85 LEU A O 1
ATOM 688 N N . ALA A 1 86 ? -5.926 -6.144 3.479 1.00 94.38 86 ALA A N 1
ATOM 689 C CA . ALA A 1 86 ? -5.924 -5.176 2.384 1.00 94.38 86 ALA A CA 1
ATOM 690 C C . ALA A 1 86 ? -4.698 -4.255 2.444 1.00 94.38 86 ALA A C 1
ATOM 692 O O . ALA A 1 86 ? -4.026 -4.052 1.434 1.00 94.38 86 ALA A O 1
ATOM 693 N N . THR A 1 87 ? -4.362 -3.758 3.636 1.00 94.06 87 THR A N 1
ATOM 694 C CA . THR A 1 87 ? -3.157 -2.947 3.856 1.00 94.06 87 THR A CA 1
ATOM 695 C C . THR A 1 87 ? -1.899 -3.730 3.554 1.00 94.06 87 THR A C 1
ATOM 697 O O . THR A 1 87 ? -1.029 -3.232 2.845 1.00 94.06 87 THR A O 1
ATOM 700 N N . PHE A 1 88 ? -1.820 -4.967 4.041 1.00 94.38 88 PHE A N 1
ATOM 701 C CA . PHE A 1 88 ? -0.697 -5.846 3.774 1.00 94.38 88 PHE A CA 1
ATOM 702 C C . PHE A 1 88 ? -0.511 -6.036 2.267 1.00 94.38 88 PHE A C 1
ATOM 704 O O . PHE A 1 88 ? 0.594 -5.858 1.778 1.00 94.38 88 PHE A O 1
ATOM 711 N N . LEU A 1 89 ? -1.572 -6.332 1.518 1.00 94.31 89 LEU A N 1
ATOM 712 C CA . LEU A 1 89 ? -1.488 -6.567 0.077 1.00 94.31 89 LEU A CA 1
ATOM 713 C C . LEU A 1 89 ? -1.088 -5.311 -0.708 1.00 94.31 89 LEU A C 1
ATOM 715 O O . LEU A 1 89 ? -0.158 -5.374 -1.507 1.00 94.31 89 LEU A O 1
ATOM 719 N N . VAL A 1 90 ? -1.747 -4.171 -0.476 1.00 93.94 90 VAL A N 1
ATOM 720 C CA . VAL A 1 90 ? -1.470 -2.935 -1.232 1.00 93.94 90 VAL A CA 1
ATOM 721 C C . VAL A 1 90 ? -0.086 -2.385 -0.893 1.00 93.94 90 VAL A C 1
ATOM 723 O O . VAL A 1 90 ? 0.696 -2.081 -1.793 1.00 93.94 90 VAL A O 1
ATOM 726 N N . PHE A 1 91 ? 0.243 -2.277 0.398 1.00 94.12 91 PHE A N 1
ATOM 727 C CA . PHE A 1 91 ? 1.517 -1.705 0.826 1.00 94.12 91 PHE A CA 1
ATOM 728 C C . PHE A 1 91 ? 2.690 -2.604 0.442 1.00 94.12 91 PHE A C 1
ATOM 730 O O . PHE A 1 91 ? 3.639 -2.147 -0.192 1.00 94.12 91 PHE A O 1
ATOM 737 N N . ASN A 1 92 ? 2.619 -3.895 0.775 1.00 92.19 92 ASN A N 1
ATOM 738 C CA . ASN A 1 92 ? 3.735 -4.804 0.526 1.00 92.19 92 ASN A CA 1
ATOM 739 C C . ASN A 1 92 ? 3.852 -5.185 -0.945 1.00 92.19 92 ASN A C 1
ATOM 741 O O . ASN A 1 92 ? 4.970 -5.324 -1.429 1.00 92.19 92 ASN A O 1
ATOM 745 N N . GLY A 1 93 ? 2.737 -5.263 -1.678 1.00 90.94 93 GLY A N 1
ATOM 746 C CA . GLY A 1 93 ? 2.759 -5.422 -3.131 1.00 90.94 93 GLY A CA 1
ATOM 747 C C . GLY A 1 93 ? 3.518 -4.287 -3.819 1.00 90.94 93 GLY A C 1
ATOM 748 O O . GLY A 1 93 ? 4.286 -4.546 -4.739 1.00 90.94 93 GLY A O 1
ATOM 749 N N . PHE A 1 94 ? 3.373 -3.049 -3.332 1.00 91.56 94 PHE A N 1
ATOM 750 C CA . PHE A 1 94 ? 4.155 -1.910 -3.812 1.00 91.56 94 PHE A CA 1
ATOM 751 C C . PHE A 1 94 ? 5.624 -1.958 -3.365 1.00 91.56 94 PHE A C 1
ATOM 753 O O . PHE A 1 94 ? 6.518 -1.766 -4.186 1.00 91.56 94 PHE A O 1
ATOM 760 N N . ILE A 1 95 ? 5.898 -2.212 -2.079 1.00 91.31 95 ILE A N 1
ATOM 761 C CA . ILE A 1 95 ? 7.276 -2.222 -1.555 1.00 91.31 95 ILE A CA 1
ATOM 762 C C . ILE A 1 95 ? 8.122 -3.316 -2.212 1.00 91.31 95 ILE A C 1
ATOM 764 O O . ILE A 1 95 ? 9.276 -3.065 -2.551 1.00 91.31 95 ILE A O 1
ATOM 768 N N . MET A 1 96 ? 7.550 -4.502 -2.430 1.00 89.75 96 MET A N 1
ATOM 769 C CA . MET A 1 96 ? 8.252 -5.651 -3.011 1.00 89.75 96 MET A CA 1
ATOM 770 C C . MET A 1 96 ? 8.841 -5.349 -4.395 1.00 89.75 96 MET A C 1
ATOM 772 O O . MET A 1 96 ? 9.913 -5.843 -4.733 1.00 89.75 96 MET A O 1
ATOM 776 N N . ILE A 1 97 ? 8.158 -4.510 -5.177 1.00 87.44 97 ILE A N 1
ATOM 777 C CA . ILE A 1 97 ? 8.540 -4.156 -6.551 1.00 87.44 97 ILE A CA 1
ATOM 778 C C . ILE A 1 97 ? 9.159 -2.761 -6.678 1.00 87.44 97 ILE A C 1
ATOM 780 O O . ILE A 1 97 ? 9.590 -2.384 -7.764 1.00 87.44 97 ILE A O 1
ATOM 784 N N . ALA A 1 98 ? 9.264 -1.992 -5.591 1.00 86.75 98 ALA A N 1
ATOM 785 C CA . ALA A 1 98 ? 9.793 -0.627 -5.639 1.00 86.75 98 ALA A CA 1
ATOM 786 C C . ALA A 1 98 ? 11.213 -0.564 -6.237 1.00 86.75 98 ALA A C 1
ATOM 788 O O . ALA A 1 98 ? 11.522 0.346 -7.006 1.00 86.75 98 ALA A O 1
ATOM 789 N N . ALA A 1 99 ? 12.051 -1.565 -5.942 1.00 86.25 99 ALA A N 1
ATOM 790 C CA . ALA A 1 99 ? 13.381 -1.699 -6.537 1.00 86.25 99 ALA A CA 1
ATOM 791 C C . ALA A 1 99 ? 13.328 -2.047 -8.037 1.00 86.25 99 ALA A C 1
ATOM 793 O O . ALA A 1 99 ? 14.115 -1.520 -8.819 1.00 86.25 99 ALA A O 1
ATOM 794 N N . PHE A 1 100 ? 12.370 -2.879 -8.460 1.00 88.50 100 PHE A N 1
ATOM 795 C CA . PHE A 1 100 ? 12.199 -3.263 -9.863 1.00 88.50 100 PHE A CA 1
ATOM 796 C C . PHE A 1 100 ? 11.832 -2.065 -10.725 1.00 88.50 100 PHE A C 1
ATOM 798 O O . PHE A 1 100 ? 12.434 -1.883 -11.776 1.00 88.50 100 PHE A O 1
ATOM 805 N N . GLY A 1 101 ? 10.912 -1.209 -10.270 1.00 87.44 101 GLY A N 1
ATOM 806 C CA . GLY A 1 101 ? 10.565 0.014 -10.995 1.00 87.44 101 GLY A CA 1
ATOM 807 C C . GLY A 1 101 ? 11.788 0.900 -11.258 1.00 87.44 101 GLY A C 1
ATOM 808 O O . GLY A 1 101 ? 11.943 1.431 -12.355 1.00 87.44 101 GLY A O 1
ATOM 809 N N . PHE A 1 102 ? 12.703 0.997 -10.289 1.00 88.25 102 PHE A N 1
ATOM 810 C 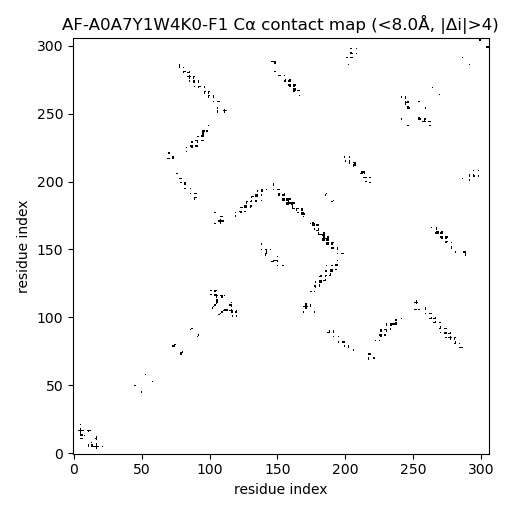CA . PHE A 1 102 ? 13.960 1.728 -10.452 1.00 88.25 102 PHE A CA 1
ATOM 811 C C . PHE A 1 102 ? 14.881 1.073 -11.497 1.00 88.25 102 PHE A C 1
ATOM 813 O O . PHE A 1 102 ? 15.377 1.755 -12.396 1.00 88.25 102 PHE A O 1
ATOM 820 N N . TYR A 1 103 ? 15.065 -0.250 -11.432 1.00 88.69 103 TYR A N 1
ATOM 821 C CA . TYR A 1 103 ? 15.892 -0.986 -12.394 1.00 88.69 103 TYR A CA 1
ATOM 822 C C . TYR A 1 103 ? 15.311 -0.996 -13.806 1.00 88.69 103 TYR A C 1
ATOM 824 O O . TYR A 1 103 ? 16.050 -0.817 -14.768 1.00 88.69 103 TYR A O 1
ATOM 832 N N . VAL A 1 104 ? 13.997 -1.136 -13.958 1.00 89.44 104 VAL A N 1
ATOM 833 C CA . VAL A 1 104 ? 13.336 -1.094 -15.266 1.00 89.44 104 VAL A CA 1
ATOM 834 C C . VAL A 1 104 ? 13.537 0.274 -15.920 1.00 89.44 104 VAL A C 1
ATOM 836 O O . VAL A 1 104 ? 13.850 0.338 -17.104 1.00 89.44 104 VAL A O 1
ATOM 839 N N . ILE A 1 105 ? 13.446 1.377 -15.175 1.00 89.69 105 ILE A N 1
ATOM 840 C CA . ILE A 1 105 ? 13.732 2.702 -15.745 1.00 89.69 105 ILE A CA 1
ATOM 841 C C . ILE A 1 105 ? 15.171 2.758 -16.280 1.00 89.69 105 ILE A C 1
ATOM 843 O O . ILE A 1 105 ? 15.378 3.139 -17.427 1.00 89.69 105 ILE A O 1
ATOM 847 N N . ILE A 1 106 ? 16.161 2.328 -15.497 1.00 89.56 106 ILE A N 1
ATOM 848 C CA . ILE A 1 106 ? 17.576 2.404 -15.895 1.00 89.56 106 ILE A CA 1
ATOM 849 C C . ILE A 1 106 ? 17.905 1.454 -17.053 1.00 89.56 106 ILE A C 1
ATOM 851 O O . ILE A 1 106 ? 18.414 1.880 -18.088 1.00 89.56 106 ILE A O 1
ATOM 855 N N . TYR A 1 107 ? 17.627 0.164 -16.885 1.00 87.44 107 TYR A N 1
ATOM 856 C CA . TYR A 1 107 ? 18.136 -0.879 -17.775 1.00 87.44 107 TYR A CA 1
ATOM 857 C C . TYR A 1 107 ? 17.250 -1.117 -18.994 1.00 87.44 107 TYR A C 1
ATOM 859 O O . TYR A 1 107 ? 17.762 -1.514 -20.034 1.00 87.44 107 TYR A O 1
ATOM 867 N N . TYR A 1 108 ? 15.944 -0.845 -18.902 1.00 87.69 108 TYR A N 1
ATOM 868 C CA . TYR A 1 108 ? 15.051 -0.970 -20.053 1.00 87.69 108 TYR A CA 1
ATOM 869 C C . TYR A 1 108 ? 14.880 0.353 -20.798 1.00 87.69 108 TYR A C 1
ATOM 871 O O . TYR A 1 108 ? 15.135 0.405 -21.995 1.00 87.69 108 TYR A O 1
ATOM 879 N N . VAL A 1 109 ? 14.473 1.432 -20.118 1.00 88.56 109 VAL A N 1
ATOM 880 C CA . VAL A 1 109 ? 14.161 2.699 -20.810 1.00 88.56 109 VAL A CA 1
ATOM 881 C C . VAL A 1 109 ? 15.428 3.430 -21.252 1.00 88.56 109 VAL A C 1
ATOM 883 O O . VAL A 1 109 ? 15.472 3.955 -22.359 1.00 88.56 109 VAL A O 1
ATOM 886 N N . PHE A 1 110 ? 16.470 3.427 -20.420 1.00 89.06 110 PHE A N 1
ATOM 887 C CA . PHE A 1 110 ? 17.738 4.107 -20.711 1.00 89.06 110 PHE A CA 1
ATOM 888 C C . PHE A 1 110 ? 18.870 3.164 -21.135 1.00 89.06 110 PHE A C 1
ATOM 890 O O . PHE A 1 110 ? 20.021 3.587 -21.199 1.00 89.06 110 PHE A O 1
ATOM 897 N N . SER A 1 111 ? 18.560 1.900 -21.450 1.00 84.81 111 SER A N 1
ATOM 898 C CA . SER A 1 111 ? 19.530 0.909 -21.952 1.00 84.81 111 SER A CA 1
ATOM 899 C C . SER A 1 111 ? 20.798 0.767 -21.088 1.00 84.81 111 SER A C 1
ATOM 901 O O . SER A 1 111 ? 21.883 0.506 -21.601 1.00 84.81 111 SER A O 1
ATOM 903 N N . GLY A 1 112 ? 20.677 0.962 -19.770 1.00 81.69 112 GLY A N 1
ATOM 904 C CA . GLY A 1 112 ? 21.786 0.839 -18.820 1.00 81.69 112 GLY A CA 1
ATOM 905 C C . GLY A 1 112 ? 22.501 2.148 -18.469 1.00 81.69 112 GLY A C 1
ATOM 906 O O . GLY A 1 112 ? 23.400 2.114 -17.631 1.00 81.69 112 GLY A O 1
ATOM 907 N N . ASP A 1 113 ? 22.099 3.305 -19.015 1.00 86.62 113 ASP A N 1
ATOM 908 C CA . ASP A 1 113 ? 22.602 4.603 -18.536 1.00 86.62 113 ASP A CA 1
ATOM 909 C C . ASP A 1 113 ? 22.067 4.895 -17.123 1.00 86.62 113 A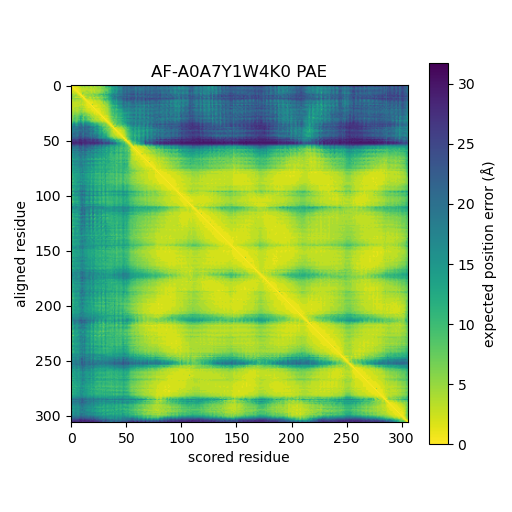SP A C 1
ATOM 911 O O . ASP A 1 113 ? 20.958 5.401 -16.914 1.00 86.62 113 ASP A O 1
ATOM 915 N N . THR A 1 114 ? 22.895 4.563 -16.134 1.00 85.81 114 THR A N 1
ATOM 916 C CA . THR A 1 114 ? 22.592 4.712 -14.708 1.00 85.81 114 THR A CA 1
ATOM 917 C C . THR A 1 114 ? 22.389 6.167 -14.299 1.00 85.81 114 THR A C 1
ATOM 919 O O . THR A 1 114 ? 21.560 6.438 -13.429 1.00 85.81 114 THR A O 1
ATOM 922 N N . VAL A 1 115 ? 23.079 7.119 -14.934 1.00 87.69 115 VAL A N 1
ATOM 923 C CA . VAL A 1 115 ? 23.015 8.538 -14.563 1.00 87.69 115 VAL A CA 1
ATOM 924 C C . VAL A 1 115 ? 21.698 9.139 -15.031 1.00 87.69 115 VAL A C 1
ATOM 926 O O . VAL A 1 115 ? 20.980 9.758 -14.238 1.00 87.69 115 VAL A O 1
ATOM 929 N N . THR A 1 116 ? 21.353 8.961 -16.305 1.00 88.12 116 THR A N 1
ATOM 930 C CA . THR A 1 116 ? 20.100 9.506 -16.844 1.00 88.12 116 THR A CA 1
ATOM 931 C C . THR A 1 116 ? 18.895 8.741 -16.307 1.00 88.12 116 THR A C 1
ATOM 933 O O . THR A 1 116 ? 17.916 9.365 -15.887 1.00 88.12 116 THR A O 1
ATOM 936 N N . GLY A 1 117 ? 18.984 7.414 -16.201 1.00 87.94 117 GLY A N 1
ATOM 937 C CA . GLY A 1 117 ? 17.921 6.598 -15.623 1.00 87.94 117 GLY A CA 1
ATOM 938 C C . GLY A 1 117 ? 17.621 6.951 -14.167 1.00 87.94 117 GLY A C 1
ATOM 939 O O . GLY A 1 117 ? 16.454 7.136 -13.815 1.00 87.94 117 GLY A O 1
ATOM 940 N N . ALA A 1 118 ? 18.646 7.161 -13.331 1.00 87.12 118 ALA A N 1
ATOM 941 C CA . ALA A 1 118 ? 18.443 7.601 -11.950 1.00 87.12 118 ALA A CA 1
ATOM 942 C C . ALA A 1 118 ? 17.801 8.997 -11.864 1.00 87.12 118 ALA A C 1
ATOM 944 O O . ALA A 1 118 ? 16.953 9.220 -10.998 1.00 87.12 118 ALA A O 1
ATOM 945 N N . LYS A 1 119 ? 18.140 9.928 -12.771 1.00 89.06 119 LYS A N 1
ATOM 946 C CA . LYS A 1 119 ? 17.491 11.253 -12.837 1.00 89.06 119 LYS A CA 1
ATOM 947 C C . LYS A 1 119 ? 15.996 11.133 -13.130 1.00 89.06 119 LYS A C 1
ATOM 949 O O . LYS A 1 119 ? 15.191 11.722 -12.411 1.00 89.06 119 LYS A O 1
ATOM 954 N N . PHE A 1 120 ? 15.613 10.349 -14.137 1.00 88.88 120 PHE A N 1
ATOM 955 C CA . PHE A 1 120 ? 14.203 10.155 -14.496 1.00 88.88 120 PHE A CA 1
ATOM 956 C C . PHE A 1 120 ? 13.423 9.375 -13.437 1.00 88.88 120 PHE A C 1
ATOM 958 O O . PHE A 1 120 ? 12.288 9.741 -13.128 1.00 88.88 120 PHE A O 1
ATOM 965 N N . ALA A 1 121 ? 14.031 8.357 -12.824 1.00 88.56 121 ALA A N 1
ATOM 966 C CA . ALA A 1 121 ? 13.448 7.675 -11.672 1.00 88.56 121 ALA A CA 1
ATOM 967 C C . ALA A 1 121 ? 13.249 8.641 -10.491 1.00 88.56 121 ALA A C 1
ATOM 969 O O . ALA A 1 121 ? 12.203 8.622 -9.840 1.00 88.56 121 ALA A O 1
ATOM 970 N N . GLY A 1 122 ? 14.208 9.545 -10.269 1.00 88.44 122 GLY A N 1
ATOM 971 C CA . GLY A 1 122 ? 14.099 10.647 -9.318 1.00 88.44 122 GLY A CA 1
ATOM 972 C C . GLY A 1 122 ? 12.922 11.573 -9.629 1.00 88.44 122 GLY A C 1
ATOM 973 O O . GLY A 1 122 ? 12.102 11.818 -8.748 1.00 88.44 122 GLY A O 1
ATOM 974 N N . TYR A 1 123 ? 12.776 12.025 -10.879 1.00 90.44 123 TYR A N 1
ATOM 975 C CA . TYR A 1 123 ? 11.639 12.853 -11.302 1.00 90.44 123 TYR A CA 1
ATOM 976 C C . TYR A 1 123 ? 10.296 12.148 -11.107 1.00 90.44 123 TYR A C 1
ATOM 978 O O . TYR A 1 123 ? 9.365 12.755 -10.577 1.00 90.44 123 TYR A O 1
ATOM 986 N N . ALA A 1 124 ? 10.197 10.867 -11.465 1.00 90.88 124 ALA A N 1
ATOM 987 C CA . ALA A 1 124 ? 8.992 10.070 -11.256 1.00 90.88 124 ALA A CA 1
ATOM 988 C C . ALA A 1 124 ? 8.659 9.920 -9.763 1.00 90.88 124 ALA A C 1
ATOM 990 O O . ALA A 1 124 ? 7.506 10.092 -9.365 1.00 90.88 124 ALA A O 1
ATOM 991 N N . GLY A 1 125 ? 9.668 9.669 -8.923 1.00 89.31 125 GLY A N 1
ATOM 992 C CA . GLY A 1 125 ? 9.518 9.599 -7.470 1.00 89.31 125 GLY A CA 1
ATOM 993 C C . GLY A 1 125 ? 9.088 10.933 -6.854 1.00 89.31 125 GLY A C 1
ATOM 994 O O . GLY A 1 125 ? 8.158 10.967 -6.048 1.00 89.31 125 GLY A O 1
ATOM 995 N N . SER A 1 126 ? 9.705 12.045 -7.263 1.00 90.81 126 SER A N 1
ATOM 996 C CA . SER A 1 126 ? 9.330 13.393 -6.817 1.00 90.81 126 SER A CA 1
ATOM 997 C C . SER A 1 126 ? 7.910 13.758 -7.241 1.00 90.81 126 SER A C 1
ATOM 999 O O . SER A 1 126 ? 7.133 14.236 -6.415 1.00 90.81 126 SER A O 1
ATOM 1001 N N . LEU A 1 127 ? 7.540 13.485 -8.495 1.00 93.62 127 LEU A N 1
ATOM 1002 C CA . LEU A 1 127 ? 6.182 13.704 -8.984 1.00 93.62 127 LEU A CA 1
ATOM 1003 C C . LEU A 1 127 ? 5.174 12.841 -8.221 1.00 93.62 127 LEU A C 1
ATOM 1005 O O . LEU A 1 127 ? 4.118 13.340 -7.837 1.00 93.62 127 LEU A O 1
ATOM 1009 N N . GLY A 1 128 ? 5.501 11.575 -7.951 1.00 92.88 128 GLY A N 1
ATOM 1010 C CA . GLY A 1 128 ? 4.680 10.686 -7.130 1.00 92.88 128 GLY A CA 1
ATOM 1011 C C . GLY A 1 128 ? 4.482 11.220 -5.709 1.00 92.88 128 GLY A C 1
ATOM 1012 O O . GLY A 1 128 ? 3.359 11.229 -5.203 1.00 92.88 128 GLY A O 1
ATOM 1013 N N . ALA A 1 129 ? 5.537 11.745 -5.081 1.00 90.12 129 ALA A N 1
ATOM 1014 C CA . ALA A 1 129 ? 5.461 12.348 -3.751 1.00 90.12 129 ALA A CA 1
ATOM 1015 C C . ALA A 1 129 ? 4.568 13.601 -3.731 1.00 90.12 129 ALA A C 1
ATOM 1017 O O . ALA A 1 129 ? 3.670 13.698 -2.896 1.00 90.12 129 ALA A O 1
ATOM 1018 N N . VAL A 1 130 ? 4.748 14.525 -4.682 1.00 93.88 130 VAL A N 1
ATOM 1019 C CA . VAL A 1 130 ? 3.892 15.721 -4.818 1.00 93.88 130 VAL A CA 1
ATOM 1020 C C . VAL A 1 130 ? 2.440 15.322 -5.087 1.00 93.88 130 VAL A C 1
ATOM 1022 O O . VAL A 1 130 ? 1.522 15.830 -4.444 1.00 93.88 130 VAL A O 1
ATOM 1025 N N . SER A 1 131 ? 2.232 14.357 -5.983 1.00 94.56 131 SER A N 1
ATOM 1026 C CA . SER A 1 131 ? 0.902 13.835 -6.302 1.00 94.56 131 SER A CA 1
ATOM 1027 C C . SER A 1 131 ? 0.235 13.218 -5.078 1.00 94.56 131 SER A C 1
ATOM 1029 O O . SER A 1 131 ? -0.963 13.395 -4.895 1.00 94.56 131 SER A O 1
ATOM 1031 N N . THR A 1 132 ? 0.995 12.562 -4.197 1.00 94.31 132 THR A N 1
ATOM 1032 C CA . THR A 1 132 ? 0.464 11.962 -2.964 1.00 94.31 132 THR A CA 1
ATOM 1033 C C . THR A 1 132 ? -0.194 13.008 -2.063 1.00 94.31 132 THR A C 1
ATOM 1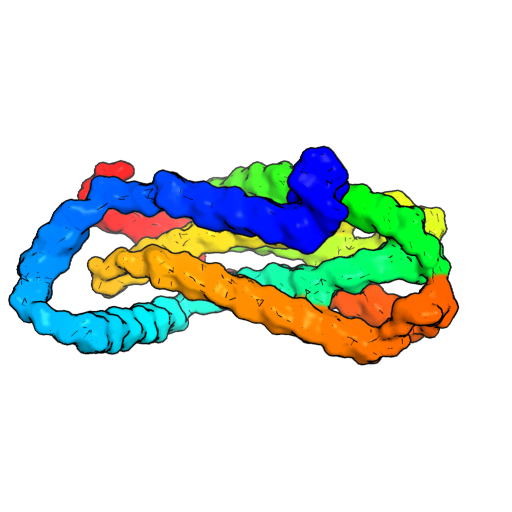035 O O . THR A 1 132 ? -1.276 12.751 -1.545 1.00 94.31 132 THR A O 1
ATOM 1038 N N . PHE A 1 133 ? 0.375 14.211 -1.925 1.00 93.50 133 PHE A N 1
ATOM 1039 C CA . PHE A 1 133 ? -0.257 15.285 -1.144 1.00 93.50 133 PHE A CA 1
ATOM 1040 C C . PHE A 1 133 ? -1.617 15.701 -1.714 1.00 93.50 133 PHE A C 1
ATOM 1042 O O . PHE A 1 133 ? -2.585 15.852 -0.969 1.00 93.50 133 PHE A O 1
ATOM 1049 N N . ILE A 1 134 ? -1.709 15.836 -3.038 1.00 95.38 134 ILE A N 1
ATOM 1050 C CA . ILE A 1 134 ? -2.960 16.183 -3.727 1.00 95.38 134 ILE A CA 1
ATOM 1051 C C . ILE A 1 134 ? -3.973 15.039 -3.587 1.00 95.38 134 ILE A C 1
ATOM 1053 O O . ILE A 1 134 ? -5.142 15.263 -3.275 1.00 95.38 134 ILE A O 1
ATOM 1057 N N . VAL A 1 135 ? -3.514 13.801 -3.757 1.00 95.50 135 VAL A N 1
ATOM 1058 C CA . VAL A 1 135 ? -4.319 12.588 -3.600 1.00 95.50 135 VAL A CA 1
ATOM 1059 C C . VAL A 1 135 ? -4.908 12.489 -2.200 1.00 95.50 135 VAL A C 1
ATOM 1061 O O . VAL A 1 135 ? -6.081 12.160 -2.087 1.00 95.50 135 VAL A O 1
ATOM 1064 N N . ILE A 1 136 ? -4.156 12.795 -1.138 1.00 94.88 136 ILE A N 1
ATOM 1065 C CA . ILE A 1 136 ? -4.680 12.765 0.239 1.00 94.88 136 ILE A CA 1
ATOM 1066 C C . ILE A 1 136 ? -5.898 13.688 0.368 1.00 94.88 136 ILE A C 1
ATOM 1068 O O . ILE A 1 136 ? -6.910 13.286 0.946 1.00 94.88 136 ILE A O 1
ATOM 1072 N N . ILE A 1 137 ? -5.844 14.890 -0.217 1.00 95.62 137 ILE A N 1
ATOM 1073 C CA . ILE A 1 137 ? -6.969 15.839 -0.221 1.00 95.62 137 ILE A CA 1
ATOM 1074 C C . ILE A 1 137 ? -8.156 15.255 -0.996 1.00 95.62 137 ILE A C 1
ATOM 1076 O O . ILE A 1 137 ? -9.275 15.227 -0.482 1.00 95.62 137 ILE A O 1
ATOM 1080 N N . ILE A 1 138 ? -7.914 14.746 -2.209 1.00 96.06 138 ILE A N 1
ATOM 1081 C CA . ILE A 1 138 ? -8.956 14.166 -3.071 1.00 96.06 138 ILE A CA 1
ATOM 1082 C C . ILE A 1 138 ? -9.616 12.959 -2.399 1.00 96.06 138 ILE A C 1
ATOM 1084 O O . ILE A 1 138 ? -10.841 12.860 -2.370 1.00 96.06 138 ILE A O 1
ATOM 1088 N N . VAL A 1 139 ? -8.825 12.045 -1.837 1.00 95.81 139 VAL A N 1
ATOM 1089 C CA . VAL A 1 139 ? -9.315 10.825 -1.192 1.00 95.81 139 VAL A CA 1
ATOM 1090 C C . VAL A 1 139 ? -10.053 11.151 0.101 1.00 95.81 139 VAL A C 1
ATOM 1092 O O . VAL A 1 139 ? -11.108 10.571 0.337 1.00 95.81 139 VAL A O 1
ATOM 1095 N N . SER A 1 140 ? -9.573 12.106 0.901 1.00 94.25 140 SER A N 1
ATOM 1096 C CA . SER A 1 140 ? -10.286 12.567 2.104 1.00 94.25 140 SER A CA 1
ATOM 1097 C C . SER A 1 140 ? -11.639 13.187 1.749 1.00 94.25 140 SER A C 1
ATOM 1099 O O . SER A 1 140 ? -12.662 12.876 2.362 1.00 94.25 140 SER A O 1
ATOM 1101 N N . TRP A 1 141 ? -11.677 14.025 0.711 1.00 95.62 141 TRP A N 1
ATOM 1102 C CA . TRP A 1 141 ? -12.924 14.588 0.196 1.00 95.62 141 TRP A CA 1
ATOM 1103 C C . TRP A 1 141 ? -13.864 13.497 -0.335 1.00 95.62 141 TRP A C 1
ATOM 1105 O O . TRP A 1 141 ? -15.055 13.490 -0.034 1.00 95.62 141 TRP A O 1
ATOM 1115 N N . MET A 1 142 ? -13.330 12.524 -1.069 1.00 94.38 142 MET A N 1
ATOM 1116 C CA . MET A 1 142 ? -14.103 11.402 -1.592 1.00 94.38 142 MET A CA 1
ATOM 1117 C C . MET A 1 142 ? -14.670 10.538 -0.456 1.00 94.38 142 MET A C 1
ATOM 1119 O O . MET A 1 142 ? -15.846 10.182 -0.491 1.00 94.38 142 MET A O 1
ATOM 1123 N N . ALA A 1 143 ? -13.881 10.266 0.586 1.00 93.19 143 ALA A N 1
ATOM 1124 C CA . ALA A 1 143 ? -14.306 9.500 1.755 1.00 93.19 143 ALA A CA 1
ATOM 1125 C C . ALA A 1 143 ? -15.531 10.118 2.438 1.00 93.19 143 ALA A C 1
ATOM 1127 O O . ALA A 1 143 ? -16.462 9.395 2.777 1.00 93.19 143 ALA A O 1
ATOM 1128 N N . THR A 1 144 ? -15.573 11.447 2.570 1.00 90.94 144 THR A N 1
ATOM 1129 C CA . THR A 1 144 ? -16.711 12.150 3.193 1.00 90.94 144 THR A CA 1
ATOM 1130 C C . THR A 1 144 ? -17.948 12.233 2.296 1.00 90.94 144 THR A C 1
ATOM 1132 O O . THR A 1 144 ? -19.058 12.382 2.800 1.00 90.94 144 THR A O 1
ATOM 1135 N N . ARG A 1 145 ? -17.790 12.138 0.969 1.00 91.56 145 ARG A N 1
ATOM 1136 C CA . ARG A 1 145 ? -18.895 12.255 0.001 1.00 91.56 145 ARG A CA 1
ATOM 1137 C C . ARG A 1 145 ? -19.538 10.925 -0.368 1.00 91.56 145 ARG A C 1
ATOM 1139 O O . ARG A 1 145 ? -20.760 10.853 -0.452 1.00 91.56 145 ARG A O 1
ATOM 1146 N N . ILE A 1 146 ? -18.731 9.903 -0.651 1.00 90.81 146 ILE A N 1
ATOM 1147 C CA . ILE A 1 146 ? -19.208 8.599 -1.146 1.00 90.81 146 ILE A CA 1
ATOM 1148 C C . ILE A 1 146 ? -18.991 7.455 -0.146 1.00 90.81 146 ILE A C 1
ATOM 1150 O O . ILE A 1 146 ? -19.345 6.315 -0.450 1.00 90.81 146 ILE A O 1
ATOM 1154 N N . GLY A 1 147 ? -18.423 7.749 1.027 1.00 90.69 147 GLY A N 1
ATOM 1155 C CA . GLY A 1 147 ? -18.090 6.782 2.070 1.00 90.69 147 GLY A CA 1
ATOM 1156 C C . GLY A 1 147 ? -16.701 6.164 1.895 1.00 90.69 147 GLY A C 1
ATOM 1157 O O . GLY A 1 147 ? -16.184 6.020 0.777 1.00 90.69 147 GLY A O 1
ATOM 1158 N N . LYS A 1 148 ? -16.094 5.745 3.010 1.00 91.81 148 LYS A N 1
ATOM 1159 C CA . LYS A 1 148 ? -14.694 5.271 3.065 1.00 91.81 148 LYS A CA 1
ATOM 1160 C C . LYS A 1 148 ? -14.461 4.027 2.205 1.00 91.81 148 LYS A C 1
ATOM 1162 O O . LYS A 1 148 ? -13.465 3.931 1.491 1.00 91.81 148 LYS A O 1
ATOM 1167 N N . LYS A 1 149 ? -15.423 3.097 2.205 1.00 91.06 149 LYS A N 1
ATOM 1168 C CA . LYS A 1 149 ? -15.362 1.840 1.435 1.00 91.06 149 LYS A CA 1
ATOM 1169 C C . LYS A 1 149 ? -15.326 2.084 -0.079 1.00 91.06 149 LYS A C 1
ATOM 1171 O O . LYS A 1 149 ? -14.511 1.488 -0.778 1.00 91.06 149 LYS A O 1
ATOM 1176 N N . ARG A 1 150 ? -16.183 2.975 -0.596 1.00 92.12 150 ARG A N 1
ATOM 1177 C CA . ARG A 1 150 ? -16.203 3.311 -2.032 1.00 92.12 150 ARG A CA 1
ATOM 1178 C C . ARG A 1 150 ? -14.992 4.148 -2.425 1.00 92.12 150 ARG A C 1
ATOM 1180 O O . ARG A 1 150 ? -14.415 3.903 -3.481 1.00 92.12 150 ARG A O 1
ATOM 1187 N N . ALA A 1 151 ? -14.572 5.069 -1.557 1.00 94.94 151 ALA A N 1
ATOM 1188 C CA . ALA A 1 151 ? -13.343 5.828 -1.746 1.00 94.94 151 ALA A CA 1
ATOM 1189 C C . ALA A 1 151 ? -12.122 4.902 -1.884 1.00 94.94 151 ALA A C 1
ATOM 1191 O O . ALA A 1 151 ? -11.288 5.124 -2.761 1.00 94.94 151 ALA A O 1
ATOM 1192 N N . PHE A 1 152 ? -12.062 3.819 -1.099 1.00 95.19 152 PHE A N 1
ATOM 1193 C CA . PHE A 1 152 ? -11.011 2.809 -1.223 1.00 95.19 152 PHE A CA 1
ATOM 1194 C C . PHE A 1 152 ? -11.021 2.136 -2.600 1.00 95.19 152 PHE A C 1
ATOM 1196 O O . PHE A 1 152 ? -9.980 2.069 -3.244 1.00 95.19 152 PHE A O 1
ATOM 1203 N N . TYR A 1 153 ? -12.184 1.713 -3.108 1.00 94.94 153 TYR A N 1
ATOM 1204 C CA . TYR A 1 153 ? -12.268 1.097 -4.441 1.00 94.94 153 TYR A CA 1
ATOM 1205 C C . TYR A 1 153 ? -11.823 2.015 -5.563 1.00 94.94 153 TYR A C 1
ATOM 1207 O O . TYR A 1 153 ? -11.094 1.577 -6.448 1.00 94.94 153 TYR A O 1
ATOM 1215 N N . VAL A 1 154 ? -12.243 3.278 -5.527 1.00 95.94 154 VAL A N 1
ATOM 1216 C CA . VAL A 1 154 ? -11.844 4.251 -6.546 1.00 95.94 154 VAL A CA 1
ATOM 1217 C C . VAL A 1 154 ? -10.341 4.507 -6.460 1.00 95.94 154 VAL A C 1
ATOM 1219 O O . VAL A 1 154 ? -9.658 4.441 -7.476 1.00 95.94 154 VAL A O 1
ATOM 1222 N N . SER A 1 155 ? -9.803 4.727 -5.259 1.00 96.12 155 SER A N 1
ATOM 1223 C CA . SER A 1 155 ? -8.378 5.013 -5.067 1.00 96.12 155 SER A CA 1
ATOM 1224 C C . SER A 1 155 ? -7.494 3.831 -5.477 1.00 96.12 155 SER A C 1
ATOM 1226 O O . SER A 1 155 ? -6.573 3.974 -6.282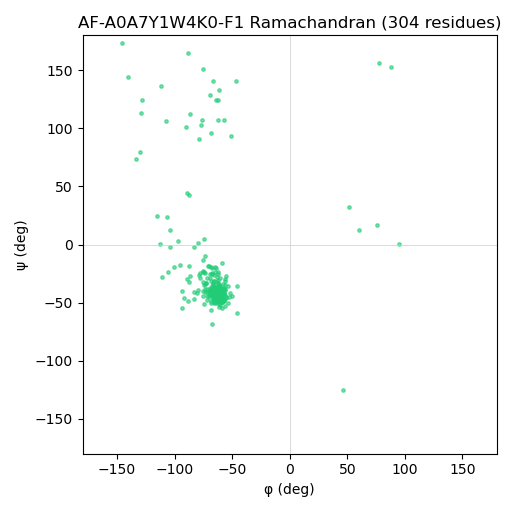 1.00 96.12 155 SER A O 1
ATOM 1228 N N . THR A 1 156 ? -7.799 2.630 -4.985 1.00 95.44 156 THR A N 1
ATOM 1229 C CA . THR A 1 156 ? -7.046 1.421 -5.333 1.00 95.44 156 THR A CA 1
ATOM 1230 C C . THR A 1 156 ? -7.241 1.050 -6.807 1.00 95.44 156 THR A C 1
ATOM 1232 O O . THR A 1 156 ? -6.271 0.696 -7.471 1.00 95.44 156 THR A O 1
ATOM 1235 N N . GLY A 1 157 ? -8.440 1.224 -7.370 1.00 95.81 157 GLY A N 1
ATOM 1236 C CA . GLY A 1 157 ? -8.698 1.017 -8.798 1.00 95.81 157 GLY A CA 1
ATOM 1237 C C . GLY A 1 157 ? -7.906 1.972 -9.699 1.00 95.81 157 GLY A C 1
ATOM 1238 O O . GLY A 1 157 ? -7.308 1.536 -10.680 1.00 95.81 157 GLY A O 1
ATOM 1239 N N . LEU A 1 158 ? -7.812 3.256 -9.339 1.00 96.06 158 LEU A N 1
ATOM 1240 C CA . LEU A 1 158 ? -6.961 4.223 -10.047 1.00 96.06 158 LEU A CA 1
ATOM 1241 C C . LEU A 1 158 ? -5.478 3.838 -9.966 1.00 96.06 158 LEU A C 1
ATOM 1243 O O . LEU A 1 158 ? -4.766 3.941 -10.965 1.00 96.06 158 LEU A O 1
ATOM 1247 N N . SER A 1 159 ? -5.020 3.320 -8.823 1.00 95.94 159 SER A N 1
ATOM 1248 C CA . SER A 1 159 ? -3.646 2.816 -8.709 1.00 95.94 159 SER A CA 1
ATOM 1249 C C . SER A 1 159 ? -3.383 1.592 -9.587 1.00 95.94 159 SER A C 1
ATOM 1251 O O . SER A 1 159 ? -2.322 1.513 -10.201 1.00 95.94 159 SER A O 1
ATOM 1253 N N . MET A 1 160 ? -4.367 0.696 -9.745 1.00 95.75 160 MET A N 1
ATOM 1254 C CA . MET A 1 160 ? -4.286 -0.430 -10.683 1.00 95.75 160 MET A CA 1
ATOM 1255 C C . MET A 1 160 ? -4.129 0.049 -12.126 1.00 95.75 160 MET A C 1
ATOM 1257 O O . MET A 1 160 ? -3.299 -0.492 -12.854 1.00 95.75 160 MET A O 1
ATOM 1261 N N . LEU A 1 161 ? -4.858 1.094 -12.529 1.00 95.50 161 LEU A N 1
ATOM 1262 C CA . LEU A 1 161 ? -4.653 1.718 -13.839 1.00 95.50 161 LEU A CA 1
ATOM 1263 C C . LEU A 1 161 ? -3.236 2.287 -13.970 1.00 95.50 161 LEU A C 1
ATOM 1265 O O . LEU A 1 161 ? -2.602 2.087 -15.000 1.00 95.50 161 LEU A O 1
ATOM 1269 N N . GLY A 1 162 ? -2.704 2.918 -12.920 1.00 94.06 162 GLY A N 1
ATOM 1270 C CA . GLY A 1 162 ? -1.308 3.364 -12.878 1.00 94.06 162 GLY A CA 1
ATOM 1271 C C . GLY A 1 162 ? -0.310 2.223 -13.103 1.00 94.06 162 GLY A C 1
ATOM 1272 O O . GLY A 1 162 ? 0.577 2.342 -13.946 1.00 94.06 162 GLY A O 1
ATOM 1273 N N . TYR A 1 163 ? -0.476 1.091 -12.412 1.00 94.06 163 TYR A N 1
ATOM 1274 C CA . TYR A 1 163 ? 0.390 -0.081 -12.593 1.00 94.06 163 TYR A CA 1
ATOM 1275 C C . TYR A 1 163 ? 0.274 -0.687 -13.997 1.00 94.06 163 TYR A C 1
ATOM 1277 O O . TYR A 1 163 ? 1.293 -1.014 -14.600 1.00 94.06 163 TYR A O 1
ATOM 1285 N N . ALA A 1 164 ? -0.936 -0.776 -14.555 1.00 93.50 164 ALA A N 1
ATOM 1286 C CA . ALA A 1 164 ? -1.147 -1.259 -15.919 1.00 93.50 164 ALA A CA 1
ATOM 1287 C C . ALA A 1 164 ? -0.525 -0.320 -16.967 1.00 93.50 164 ALA A C 1
ATOM 1289 O O . ALA A 1 164 ? 0.085 -0.780 -17.933 1.00 93.50 164 ALA A O 1
ATOM 1290 N N . LEU A 1 165 ? -0.615 0.997 -16.756 1.00 93.56 165 LEU A N 1
ATOM 1291 C CA . LEU A 1 165 ? -0.032 1.992 -17.655 1.00 93.56 165 LEU A CA 1
ATOM 1292 C C . LEU A 1 165 ? 1.489 1.903 -17.729 1.00 93.56 165 LEU A C 1
ATOM 1294 O O . LEU A 1 165 ? 2.034 2.207 -18.785 1.00 93.56 165 LEU A O 1
ATOM 1298 N N . LYS A 1 166 ? 2.186 1.428 -16.687 1.00 91.25 166 LYS A N 1
ATOM 1299 C CA . LYS A 1 166 ? 3.638 1.183 -16.769 1.00 91.25 166 LYS A CA 1
ATOM 1300 C C . LYS A 1 166 ? 4.015 0.288 -17.949 1.00 91.25 166 LYS A C 1
ATOM 1302 O O . LYS A 1 166 ? 5.044 0.521 -18.576 1.00 91.25 166 LYS A O 1
ATOM 1307 N N . TRP A 1 167 ? 3.178 -0.700 -18.280 1.00 92.25 167 TRP A N 1
ATOM 1308 C CA . TRP A 1 167 ? 3.439 -1.620 -19.388 1.00 92.25 167 TRP A CA 1
ATOM 1309 C C . TRP A 1 167 ? 3.593 -0.889 -20.727 1.00 92.25 167 TRP A C 1
ATOM 1311 O O . TRP A 1 167 ? 4.457 -1.247 -21.525 1.00 92.25 167 TRP A O 1
ATOM 1321 N N . VAL A 1 168 ? 2.787 0.155 -20.942 1.00 89.56 168 VAL A N 1
ATOM 1322 C CA . VAL A 1 168 ? 2.754 0.949 -22.180 1.00 89.56 168 VAL A CA 1
ATOM 1323 C C . VAL A 1 168 ? 3.666 2.177 -22.093 1.00 89.56 168 VAL A C 1
ATOM 1325 O O . VAL A 1 168 ? 4.337 2.522 -23.059 1.00 89.56 168 VAL A O 1
ATOM 1328 N N . CYS A 1 169 ? 3.699 2.847 -20.939 1.00 89.88 169 CYS A N 1
ATOM 1329 C CA . CYS A 1 169 ? 4.413 4.107 -20.739 1.00 89.88 169 CYS A CA 1
ATOM 1330 C C . CYS A 1 169 ? 5.923 3.938 -20.566 1.00 89.88 169 CYS A C 1
ATOM 1332 O O . CYS A 1 169 ? 6.666 4.882 -20.818 1.00 89.88 169 CYS A O 1
ATOM 1334 N N . TYR A 1 170 ? 6.405 2.780 -20.117 1.00 88.00 170 TYR A N 1
ATOM 1335 C CA . TYR A 1 170 ? 7.843 2.524 -20.098 1.00 88.00 170 TYR A CA 1
ATOM 1336 C C . TYR A 1 170 ? 8.253 2.155 -21.518 1.00 88.00 170 TYR A C 1
ATOM 1338 O O . TYR A 1 170 ? 8.162 0.998 -21.910 1.00 88.00 170 TYR A O 1
ATOM 1346 N N . ASN A 1 171 ? 8.627 3.165 -22.300 1.00 87.81 171 ASN A N 1
ATOM 1347 C CA . ASN A 1 171 ? 9.060 3.026 -23.683 1.00 87.81 171 ASN A CA 1
ATOM 1348 C C . ASN A 1 171 ? 10.411 3.750 -23.864 1.00 87.81 171 ASN A C 1
ATOM 1350 O O . ASN A 1 171 ? 10.475 4.947 -23.564 1.00 87.81 171 ASN A O 1
ATOM 1354 N N . PRO A 1 172 ? 11.463 3.066 -24.356 1.00 85.94 172 PRO A N 1
ATOM 1355 C CA . PRO A 1 172 ? 12.763 3.678 -24.648 1.00 85.94 172 PRO A CA 1
ATOM 1356 C C . PRO A 1 172 ? 12.702 4.873 -25.614 1.00 85.94 172 PRO A C 1
ATOM 1358 O O . PRO A 1 172 ? 13.487 5.807 -25.481 1.00 85.94 172 PRO A O 1
ATOM 1361 N N . GLU A 1 173 ? 11.753 4.888 -26.556 1.00 86.50 173 GLU A N 1
ATOM 1362 C CA . GLU A 1 173 ? 11.609 5.971 -27.543 1.00 86.50 173 GLU A CA 1
ATOM 1363 C C . GLU A 1 173 ? 11.083 7.276 -26.926 1.00 86.50 173 GLU A C 1
ATOM 1365 O O . GLU A 1 173 ? 11.404 8.368 -27.395 1.00 86.50 173 GLU A O 1
ATOM 1370 N N . TYR A 1 174 ? 10.298 7.178 -25.846 1.00 89.44 174 TYR A N 1
ATOM 1371 C CA . TYR A 1 174 ? 9.653 8.322 -25.196 1.00 89.44 174 TYR A CA 1
ATOM 1372 C C . TYR A 1 174 ? 9.832 8.284 -23.667 1.00 89.44 174 TYR A C 1
ATOM 1374 O O . TYR A 1 174 ? 8.862 8.058 -22.934 1.00 89.44 174 TYR A O 1
ATOM 1382 N N . PRO A 1 175 ? 11.039 8.575 -23.140 1.00 85.81 175 PRO A N 1
ATOM 1383 C CA . PRO A 1 175 ? 11.340 8.403 -21.714 1.00 85.81 175 PRO A CA 1
ATOM 1384 C C . PRO A 1 175 ? 10.489 9.262 -20.765 1.00 85.81 175 PRO A C 1
ATOM 1386 O O . PRO A 1 175 ? 10.250 8.897 -19.615 1.00 85.81 175 PRO A O 1
ATOM 1389 N N . TRP A 1 176 ? 9.966 10.396 -21.241 1.00 89.44 176 TRP A N 1
ATOM 1390 C CA . TRP A 1 176 ? 9.085 11.271 -20.458 1.00 89.44 176 TRP A CA 1
ATOM 1391 C C . TRP A 1 176 ? 7.752 10.618 -20.064 1.00 89.44 176 TRP A C 1
ATOM 1393 O O . TRP A 1 176 ? 7.133 11.042 -19.085 1.00 89.44 176 TRP A O 1
ATOM 1403 N N . LEU A 1 177 ? 7.324 9.558 -20.760 1.00 91.81 177 LEU A N 1
ATOM 1404 C CA . LEU A 1 177 ? 6.098 8.828 -20.430 1.00 91.81 177 LEU A CA 1
ATOM 1405 C C . LEU A 1 177 ? 6.163 8.131 -19.063 1.00 91.81 177 LEU A C 1
ATOM 1407 O O . LEU A 1 177 ? 5.111 7.879 -18.474 1.00 91.81 177 LEU A O 1
ATOM 1411 N N . ILE A 1 178 ? 7.358 7.906 -18.497 1.00 91.38 178 ILE A N 1
ATOM 1412 C CA . ILE A 1 178 ? 7.542 7.366 -17.135 1.00 91.38 178 ILE A CA 1
ATOM 1413 C C . ILE A 1 178 ? 6.800 8.209 -16.078 1.00 91.38 178 ILE A C 1
ATOM 1415 O O . ILE A 1 178 ? 6.394 7.685 -15.039 1.00 91.38 178 ILE A O 1
ATOM 1419 N N . LEU A 1 179 ? 6.592 9.504 -16.332 1.00 91.56 179 LEU A N 1
ATOM 1420 C CA . LEU A 1 179 ? 5.920 10.409 -15.399 1.00 91.56 179 LEU A CA 1
ATOM 1421 C C . LEU A 1 179 ? 4.397 10.214 -15.349 1.00 91.56 179 LEU A C 1
ATOM 1423 O O . LEU A 1 179 ? 3.779 10.550 -14.342 1.00 91.56 179 LEU A O 1
ATOM 1427 N N . VAL A 1 180 ? 3.781 9.655 -16.396 1.00 93.75 180 VAL A N 1
ATOM 1428 C CA . VAL A 1 180 ? 2.316 9.528 -16.509 1.00 93.75 180 VAL A CA 1
ATOM 1429 C C . VAL A 1 180 ? 1.721 8.546 -15.482 1.00 93.75 180 VAL A C 1
ATOM 1431 O O . VAL A 1 180 ? 0.715 8.889 -14.858 1.00 93.75 180 VAL A O 1
ATOM 1434 N N . PRO A 1 181 ? 2.318 7.365 -15.221 1.00 92.81 181 PRO A N 1
ATOM 1435 C CA . PRO A 1 181 ? 1.837 6.458 -14.176 1.00 92.81 181 PRO A CA 1
ATOM 1436 C C . PRO A 1 181 ? 1.969 6.990 -12.741 1.00 92.81 181 PRO A C 1
ATOM 1438 O O . PRO A 1 181 ? 1.207 6.573 -11.867 1.00 92.81 181 PRO A O 1
ATOM 1441 N N . ALA A 1 182 ? 2.924 7.889 -12.470 1.00 91.62 182 ALA A N 1
ATOM 1442 C CA . ALA A 1 182 ? 3.295 8.262 -11.102 1.00 91.62 182 ALA A CA 1
ATOM 1443 C C . ALA A 1 182 ? 2.143 8.901 -10.289 1.00 91.62 182 ALA A C 1
ATOM 1445 O O . ALA A 1 182 ? 1.909 8.453 -9.161 1.00 91.62 182 ALA A O 1
ATOM 1446 N N . PRO A 1 183 ? 1.359 9.862 -10.825 1.00 94.25 183 PRO A N 1
ATOM 1447 C CA . PRO A 1 183 ? 0.191 10.398 -10.125 1.00 94.25 183 PRO A CA 1
ATOM 1448 C C . PRO A 1 183 ? -0.896 9.358 -9.843 1.00 94.25 183 PRO A C 1
ATOM 1450 O O . PRO A 1 183 ? -1.544 9.412 -8.802 1.00 94.25 183 PRO A O 1
ATOM 1453 N N . LEU A 1 184 ? -1.091 8.387 -10.739 1.00 94.94 184 LEU A N 1
ATOM 1454 C CA . LEU A 1 184 ? -2.098 7.338 -10.563 1.00 94.94 184 LEU A CA 1
ATOM 1455 C C . LEU A 1 184 ? -1.674 6.328 -9.496 1.00 94.94 184 LEU A C 1
ATOM 1457 O O . LEU A 1 184 ? -2.473 5.955 -8.641 1.00 94.94 184 LEU A O 1
ATOM 1461 N N . MET A 1 185 ? -0.397 5.947 -9.475 1.00 93.81 185 MET A N 1
ATOM 1462 C CA . MET A 1 185 ? 0.161 5.091 -8.424 1.00 93.81 185 MET A CA 1
ATOM 1463 C C . MET A 1 185 ? 0.086 5.746 -7.038 1.00 93.81 185 MET A C 1
ATOM 1465 O O . MET A 1 185 ? -0.082 5.042 -6.041 1.00 93.81 185 MET A O 1
ATOM 1469 N N . ALA A 1 186 ? 0.151 7.081 -6.960 1.00 94.00 186 ALA A N 1
ATOM 1470 C CA . ALA A 1 186 ? 0.017 7.812 -5.701 1.00 94.00 186 ALA A CA 1
ATOM 1471 C C . ALA A 1 186 ? -1.344 7.576 -5.011 1.00 94.00 186 ALA A C 1
ATOM 1473 O O . ALA A 1 186 ? -1.401 7.566 -3.780 1.00 94.00 186 ALA A O 1
ATOM 1474 N N . PHE A 1 187 ? -2.417 7.284 -5.765 1.00 94.31 187 PHE A N 1
ATOM 1475 C CA . PHE A 1 187 ? -3.713 6.862 -5.204 1.00 94.31 187 PHE A CA 1
ATOM 1476 C C . PHE A 1 187 ? -3.641 5.544 -4.424 1.00 94.31 187 PHE A C 1
ATOM 1478 O O . PHE A 1 187 ? -4.467 5.322 -3.539 1.00 94.31 187 PHE A O 1
ATOM 1485 N N . GLY A 1 188 ? -2.652 4.689 -4.691 1.00 91.81 188 GLY A N 1
ATOM 1486 C CA . GLY A 1 188 ? -2.464 3.436 -3.963 1.00 91.81 188 GLY A CA 1
ATOM 1487 C C . GLY A 1 188 ? -2.051 3.709 -2.520 1.00 91.81 188 GLY A C 1
ATOM 1488 O O . GLY A 1 188 ? -2.835 3.510 -1.596 1.00 91.81 188 GLY A O 1
ATOM 1489 N N . LEU A 1 189 ? -0.836 4.227 -2.325 1.00 91.06 189 LEU A N 1
ATOM 1490 C CA . LEU A 1 189 ? -0.292 4.495 -0.990 1.00 91.06 189 LEU A CA 1
ATOM 1491 C C . LEU A 1 189 ? -0.978 5.666 -0.281 1.00 91.06 189 LEU A C 1
ATOM 1493 O O . LEU A 1 189 ? -1.321 5.549 0.896 1.00 91.06 189 LEU A O 1
ATOM 1497 N N . GLY A 1 190 ? -1.198 6.778 -0.990 1.00 92.69 190 GLY A N 1
ATOM 1498 C CA . GLY A 1 190 ? -1.858 7.956 -0.431 1.00 92.69 190 GLY A CA 1
ATOM 1499 C C . GLY A 1 190 ? -3.284 7.642 0.005 1.00 92.69 190 GLY A C 1
ATOM 1500 O O . GLY A 1 190 ? -3.688 8.003 1.109 1.00 92.69 190 GLY A O 1
ATOM 1501 N N . GLY A 1 191 ? -4.026 6.891 -0.813 1.00 93.19 191 GLY A N 1
ATOM 1502 C CA . GLY A 1 191 ? -5.370 6.452 -0.459 1.00 93.19 191 GLY A CA 1
ATOM 1503 C C . GLY A 1 191 ? -5.385 5.443 0.683 1.00 93.19 191 GLY A C 1
ATOM 1504 O O . GLY A 1 191 ? -6.179 5.587 1.612 1.00 93.19 191 GLY A O 1
ATOM 1505 N N . LEU A 1 192 ? -4.474 4.465 0.664 1.00 93.88 192 LEU A N 1
ATOM 1506 C CA . LEU A 1 192 ? -4.376 3.442 1.703 1.00 93.88 192 LEU A CA 1
ATOM 1507 C C . LEU A 1 192 ? -4.142 4.053 3.088 1.00 93.88 192 LEU A C 1
ATOM 1509 O O . LEU A 1 192 ? -4.925 3.804 4.002 1.00 93.88 192 LEU A O 1
ATOM 1513 N N . PHE A 1 193 ? -3.102 4.875 3.247 1.00 92.50 193 PHE A N 1
ATOM 1514 C CA . PHE A 1 193 ? -2.757 5.451 4.552 1.00 92.50 193 PHE A CA 1
ATOM 1515 C C . PHE A 1 193 ? -3.686 6.584 4.997 1.00 92.50 193 PHE A C 1
ATOM 1517 O O . PHE A 1 193 ? -3.683 6.932 6.173 1.00 92.50 193 PHE A O 1
ATOM 1524 N N . THR A 1 194 ? -4.518 7.117 4.101 1.00 93.94 194 THR A N 1
ATOM 1525 C CA . THR A 1 194 ? -5.580 8.068 4.464 1.00 93.94 194 THR A CA 1
ATOM 1526 C C . THR A 1 194 ? -6.833 7.342 4.953 1.00 93.94 194 THR A C 1
ATOM 1528 O O . THR A 1 194 ? -7.407 7.696 5.981 1.00 93.94 194 THR A O 1
ATOM 1531 N N . LEU A 1 195 ? -7.269 6.304 4.232 1.00 94.00 195 LEU A N 1
ATOM 1532 C CA . LEU A 1 195 ? -8.539 5.626 4.500 1.00 94.00 195 LEU A CA 1
ATOM 1533 C C . LEU A 1 195 ? -8.429 4.583 5.613 1.00 94.00 195 LEU A C 1
ATOM 1535 O O . LEU A 1 195 ? -9.329 4.492 6.446 1.00 94.00 195 LEU A O 1
ATOM 1539 N N . MET A 1 196 ? -7.341 3.808 5.655 1.00 93.31 196 MET A N 1
ATOM 1540 C CA . MET A 1 196 ? -7.221 2.677 6.583 1.00 93.31 196 MET A CA 1
ATOM 1541 C C . MET A 1 196 ? -7.269 3.091 8.054 1.00 93.31 196 MET A C 1
ATOM 1543 O O . MET A 1 196 ? -8.064 2.494 8.776 1.00 93.31 196 MET A O 1
ATOM 1547 N N . PRO A 1 197 ? -6.533 4.119 8.526 1.00 92.19 197 PRO A N 1
ATOM 1548 C CA . PRO A 1 197 ? -6.647 4.558 9.917 1.00 92.19 197 PRO A CA 1
ATOM 1549 C C . PRO A 1 197 ? -8.069 5.003 10.278 1.00 92.19 197 PRO A C 1
ATOM 1551 O O . PRO A 1 197 ? -8.554 4.697 11.364 1.00 92.19 197 PRO A O 1
ATOM 1554 N N . SER A 1 198 ? -8.763 5.663 9.344 1.00 92.06 198 SER A N 1
ATOM 1555 C CA . SER A 1 198 ? -10.150 6.091 9.540 1.00 92.06 198 SER A CA 1
ATOM 1556 C C . SER A 1 198 ? -11.121 4.912 9.635 1.00 92.06 198 SER A C 1
ATOM 1558 O O . SER A 1 198 ? -12.040 4.952 10.445 1.00 92.06 198 SER A O 1
ATOM 1560 N N . MET A 1 199 ? -10.918 3.859 8.838 1.00 92.81 199 MET A N 1
ATOM 1561 C CA . MET A 1 199 ? -11.722 2.634 8.909 1.00 92.81 199 MET A CA 1
ATOM 1562 C C . MET A 1 199 ? -11.390 1.798 10.149 1.00 92.81 199 MET A C 1
ATOM 1564 O O . MET A 1 199 ? -12.274 1.158 10.703 1.00 92.81 199 MET A O 1
ATOM 1568 N N . ILE A 1 200 ? -10.131 1.799 10.601 1.00 93.06 200 ILE A N 1
ATOM 1569 C CA . ILE A 1 200 ? -9.728 1.123 11.840 1.00 93.06 200 ILE A CA 1
ATOM 1570 C C . ILE A 1 200 ? -10.408 1.777 13.036 1.00 93.06 200 ILE A C 1
ATOM 1572 O O . ILE A 1 200 ? -10.912 1.044 13.877 1.00 93.06 200 ILE A O 1
ATOM 1576 N N . ALA A 1 201 ? -10.489 3.111 13.086 1.00 91.75 201 ALA A N 1
ATOM 1577 C CA . ALA A 1 201 ? -11.232 3.813 14.134 1.00 91.75 201 ALA A CA 1
ATOM 1578 C C . ALA A 1 201 ? -12.694 3.336 14.212 1.00 91.75 201 ALA A C 1
ATOM 1580 O O . ALA A 1 201 ? -13.151 2.977 15.291 1.00 91.75 201 ALA A O 1
ATOM 1581 N N . ASP A 1 202 ? -13.378 3.189 13.070 1.00 92.19 202 ASP A N 1
ATOM 1582 C CA . ASP A 1 202 ? -14.753 2.663 13.046 1.00 92.19 202 ASP A CA 1
ATOM 1583 C C . ASP A 1 202 ? -14.844 1.220 13.583 1.00 92.19 202 ASP A C 1
ATOM 1585 O O . ASP A 1 202 ? -15.848 0.817 14.171 1.00 92.19 202 ASP A O 1
ATOM 1589 N N . VAL A 1 203 ? -13.800 0.410 13.368 1.00 92.25 203 VAL A N 1
ATOM 1590 C CA . VAL A 1 203 ? -13.730 -0.955 13.909 1.00 92.25 203 VAL A CA 1
ATOM 1591 C C . VAL A 1 203 ? -13.453 -0.951 15.408 1.00 92.25 203 VAL A C 1
ATOM 1593 O O . VAL A 1 203 ? -13.970 -1.825 16.101 1.00 92.25 203 VAL A O 1
ATOM 1596 N N . VAL A 1 204 ? -12.679 0.009 15.916 1.00 91.62 204 VAL A N 1
ATOM 1597 C CA . VAL A 1 204 ? -12.495 0.159 17.361 1.00 91.62 204 VAL A CA 1
ATOM 1598 C C . VAL A 1 204 ? -13.811 0.554 18.021 1.00 91.62 204 VAL A C 1
ATOM 1600 O O . VAL A 1 204 ? -14.183 -0.070 19.007 1.00 91.62 204 VAL A O 1
ATOM 1603 N N . ASP A 1 205 ? -14.558 1.494 17.441 1.00 91.12 205 ASP A N 1
ATOM 1604 C CA . ASP A 1 205 ? -15.882 1.871 17.948 1.00 91.12 205 ASP A CA 1
ATOM 1605 C C . ASP A 1 205 ? -16.841 0.662 17.972 1.00 91.12 205 ASP A C 1
ATOM 1607 O O . ASP A 1 205 ? -17.577 0.449 18.938 1.00 91.12 205 ASP A O 1
ATOM 1611 N N . LEU A 1 206 ? -16.801 -0.185 16.935 1.00 90.50 206 LEU A N 1
ATOM 1612 C CA . LEU A 1 206 ? -17.563 -1.437 16.896 1.00 90.50 206 LEU A CA 1
ATOM 1613 C C . LEU A 1 206 ? -17.144 -2.412 18.009 1.00 90.50 206 LEU A C 1
ATOM 1615 O O . LEU A 1 206 ? -18.006 -3.006 18.662 1.00 90.50 206 LEU A O 1
ATOM 1619 N N . ASP A 1 207 ? -15.838 -2.614 18.192 1.00 90.69 207 ASP A N 1
ATOM 1620 C CA . ASP A 1 207 ? -15.292 -3.502 19.224 1.00 90.69 207 ASP A CA 1
ATOM 1621 C C . ASP A 1 207 ? -15.679 -3.008 20.619 1.00 90.69 207 ASP A C 1
ATOM 1623 O O . ASP A 1 207 ? -16.116 -3.798 21.455 1.00 90.69 207 ASP A O 1
ATOM 1627 N N . GLU A 1 208 ? -15.624 -1.698 20.835 1.00 89.75 208 GLU A N 1
ATOM 1628 C CA . GLU A 1 208 ? -15.940 -1.055 22.102 1.00 89.75 208 GLU A CA 1
ATOM 1629 C C . GLU A 1 208 ? -17.408 -1.242 22.504 1.00 89.75 208 GLU A C 1
ATOM 1631 O O . GLU A 1 208 ? -17.686 -1.569 23.655 1.00 89.75 208 GLU A O 1
ATOM 1636 N N . ILE A 1 209 ? -18.363 -1.129 21.571 1.00 86.62 209 ILE A N 1
ATOM 1637 C CA . ILE A 1 209 ? -19.777 -1.421 21.876 1.00 86.62 209 ILE A CA 1
ATOM 1638 C C . ILE A 1 209 ? -19.958 -2.874 22.330 1.00 86.62 209 ILE A C 1
ATOM 1640 O O . ILE A 1 209 ? -20.783 -3.159 23.201 1.00 86.62 209 ILE A O 1
ATOM 1644 N N . SER A 1 210 ? -19.207 -3.802 21.736 1.00 85.44 210 SER A N 1
ATOM 1645 C CA . SER A 1 210 ? -19.345 -5.228 22.034 1.00 85.44 210 SER A CA 1
ATOM 1646 C C . SER A 1 210 ? -18.636 -5.651 23.322 1.00 85.44 210 SER A C 1
ATOM 1648 O O . SER A 1 210 ? -19.177 -6.449 24.086 1.00 85.44 210 SER A O 1
ATOM 1650 N N . THR A 1 211 ? -17.453 -5.100 23.590 1.00 84.44 211 THR A N 1
ATOM 1651 C CA . THR A 1 211 ? -16.578 -5.512 24.699 1.00 84.44 211 THR A CA 1
ATOM 1652 C C . THR A 1 211 ? -16.659 -4.585 25.905 1.00 84.44 211 THR A C 1
ATOM 1654 O O . THR A 1 211 ? -16.302 -5.001 27.000 1.00 84.44 211 THR A O 1
ATOM 1657 N N . HIS A 1 212 ? -17.153 -3.357 25.725 1.00 83.06 212 HIS A N 1
ATOM 1658 C CA . HIS A 1 212 ? -17.125 -2.271 26.712 1.00 83.06 212 HIS A CA 1
ATOM 165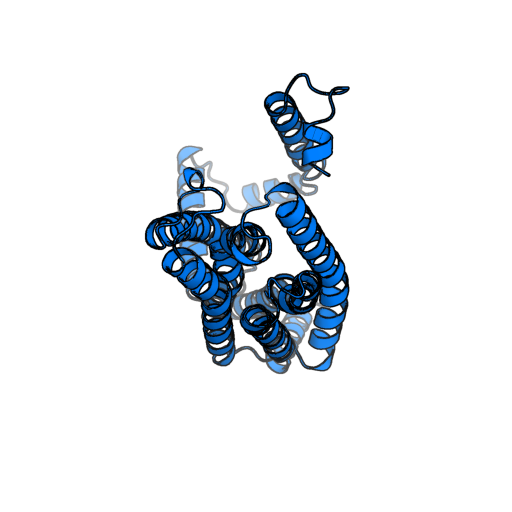9 C C . HIS A 1 212 ? -15.702 -1.866 27.148 1.00 83.06 212 HIS A C 1
ATOM 1661 O O . HIS A 1 212 ? -15.541 -1.095 28.092 1.00 83.06 212 HIS A O 1
ATOM 1667 N N . GLU A 1 213 ? -14.672 -2.328 26.433 1.00 80.25 213 GLU A N 1
ATOM 1668 C CA . GLU A 1 213 ? -13.267 -1.995 26.661 1.00 80.25 213 GLU A CA 1
ATOM 1669 C C . GLU A 1 213 ? -12.727 -1.141 25.511 1.00 80.25 213 GLU A C 1
ATOM 1671 O O . GLU A 1 213 ? -12.933 -1.444 24.334 1.00 80.25 213 GLU A O 1
ATOM 1676 N N . ARG A 1 214 ? -11.963 -0.089 25.829 1.00 79.06 214 ARG A N 1
ATOM 1677 C CA . ARG A 1 214 ? -11.329 0.754 24.809 1.00 79.06 214 ARG A CA 1
ATOM 1678 C C . ARG A 1 214 ? -9.942 0.214 24.470 1.00 79.06 214 ARG A C 1
ATOM 1680 O O . ARG A 1 214 ? -8.976 0.431 25.194 1.00 79.06 214 ARG A O 1
ATOM 1687 N N . ARG A 1 215 ? -9.837 -0.495 23.345 1.00 83.31 215 ARG A N 1
ATOM 1688 C CA . ARG A 1 215 ? -8.618 -1.220 22.929 1.00 83.31 215 ARG A CA 1
ATOM 1689 C C . ARG A 1 215 ? -7.857 -0.554 21.777 1.00 83.31 215 ARG A C 1
ATOM 1691 O O . ARG A 1 215 ? -7.098 -1.220 21.076 1.00 83.31 215 ARG A O 1
ATOM 1698 N N . GLU A 1 216 ? -8.015 0.755 21.578 1.00 86.50 216 GLU A N 1
ATOM 1699 C CA . GLU A 1 216 ? -7.429 1.520 20.457 1.00 86.50 216 GLU A CA 1
ATOM 1700 C C . GLU A 1 216 ? -5.923 1.288 20.273 1.00 86.50 216 GLU A C 1
ATOM 1702 O O . GLU A 1 216 ? -5.458 1.040 19.157 1.00 86.50 216 GLU A O 1
ATOM 1707 N N . GLY A 1 217 ? -5.164 1.286 21.375 1.00 85.81 217 GLY A N 1
ATOM 1708 C CA . GLY A 1 217 ? -3.720 1.034 21.351 1.00 85.81 217 GLY A CA 1
ATOM 1709 C C . GLY A 1 217 ? -3.354 -0.355 20.813 1.00 85.81 217 GLY A C 1
ATOM 1710 O O . GLY A 1 217 ? -2.357 -0.506 20.100 1.00 85.81 217 GLY A O 1
ATOM 1711 N N . MET A 1 218 ? -4.185 -1.371 21.069 1.00 87.94 218 MET A N 1
ATOM 1712 C CA . MET A 1 218 ? -3.978 -2.724 20.541 1.00 87.94 218 MET A CA 1
ATOM 1713 C C . MET A 1 218 ? -4.249 -2.783 19.037 1.00 87.94 218 MET A C 1
ATOM 1715 O O . MET A 1 218 ? -3.446 -3.341 18.296 1.00 87.94 218 MET A O 1
ATOM 1719 N N . PHE A 1 219 ? -5.326 -2.166 18.546 1.00 91.19 219 PHE A N 1
ATOM 1720 C CA . PHE A 1 219 ? -5.593 -2.112 17.103 1.00 91.19 219 PHE A CA 1
ATOM 1721 C C . PHE A 1 219 ? -4.481 -1.373 16.344 1.00 91.19 219 PHE A C 1
ATOM 1723 O O . PHE A 1 219 ? -3.984 -1.874 15.332 1.00 91.19 219 PHE A O 1
ATOM 1730 N N . GLY A 1 220 ? -4.040 -0.220 16.860 1.00 90.00 220 GLY A N 1
ATOM 1731 C CA . GLY A 1 220 ? -2.966 0.569 16.256 1.00 90.00 220 GLY A CA 1
ATOM 1732 C C . GLY A 1 220 ? -1.616 -0.154 16.241 1.00 90.00 220 GLY A C 1
ATOM 1733 O O . GLY A 1 220 ? -0.937 -0.174 15.211 1.00 90.00 220 GLY A O 1
ATOM 1734 N N . SER A 1 221 ? -1.235 -0.789 17.355 1.00 88.81 221 SER A N 1
ATOM 1735 C CA . SER A 1 221 ? 0.031 -1.532 17.448 1.00 88.81 221 SER A CA 1
ATOM 1736 C C . SER A 1 221 ? 0.061 -2.739 16.512 1.00 88.81 221 SER A C 1
ATOM 1738 O O . SER A 1 221 ? 1.040 -2.915 15.786 1.00 88.81 221 SER A O 1
ATOM 1740 N N . ILE A 1 222 ? -1.020 -3.523 16.446 1.00 90.06 222 ILE A N 1
ATOM 1741 C CA . ILE A 1 222 ? -1.113 -4.679 15.543 1.00 90.06 222 ILE A CA 1
ATOM 1742 C C . ILE A 1 222 ? -1.072 -4.234 14.084 1.00 90.06 222 ILE A C 1
ATOM 1744 O O . ILE A 1 222 ? -0.350 -4.832 13.288 1.00 90.06 222 ILE A O 1
ATOM 1748 N N . PHE A 1 223 ? -1.799 -3.172 13.731 1.00 91.81 223 PHE A N 1
ATOM 1749 C CA . PHE A 1 223 ? -1.806 -2.639 12.372 1.00 91.81 223 PHE A CA 1
ATOM 1750 C C . PHE A 1 223 ? -0.393 -2.292 11.891 1.00 91.81 223 PHE A C 1
ATOM 1752 O O . PHE A 1 223 ? 0.057 -2.796 10.861 1.00 91.81 223 PHE A O 1
ATOM 1759 N N . TRP A 1 224 ? 0.343 -1.492 12.665 1.00 90.56 224 TRP A N 1
ATOM 1760 C CA . TRP A 1 224 ? 1.706 -1.103 12.300 1.00 90.56 224 TRP A CA 1
ATOM 1761 C C . TRP A 1 224 ? 2.697 -2.260 12.359 1.00 90.56 224 TRP A C 1
ATOM 1763 O O . TRP A 1 224 ? 3.643 -2.292 11.570 1.00 90.56 224 TRP A O 1
ATOM 1773 N N . TRP A 1 225 ? 2.486 -3.222 13.256 1.00 89.69 225 TRP A N 1
ATOM 1774 C CA . TRP A 1 225 ? 3.305 -4.425 13.306 1.00 89.69 225 TRP A CA 1
ATOM 1775 C C . TRP A 1 225 ? 3.137 -5.271 12.039 1.00 89.69 225 TRP A C 1
ATOM 1777 O O . TRP A 1 225 ? 4.135 -5.650 11.431 1.00 89.69 225 TRP A O 1
ATOM 1787 N N . VAL A 1 226 ? 1.900 -5.476 11.570 1.00 89.38 226 VAL A N 1
ATOM 1788 C CA . VAL A 1 226 ? 1.606 -6.169 10.301 1.00 89.38 226 VAL A CA 1
ATOM 1789 C C . VAL A 1 226 ? 2.224 -5.436 9.109 1.00 89.38 226 VAL A C 1
ATOM 1791 O O . VAL A 1 226 ? 2.803 -6.078 8.233 1.00 89.38 226 VAL A O 1
ATOM 1794 N N . VAL A 1 227 ? 2.151 -4.101 9.086 1.00 90.69 227 VAL A N 1
ATOM 1795 C CA . VAL A 1 227 ? 2.779 -3.275 8.041 1.00 90.69 227 VAL A CA 1
ATOM 1796 C C . VAL A 1 227 ? 4.295 -3.481 8.015 1.00 90.69 227 VAL A C 1
ATOM 1798 O O . VAL A 1 227 ? 4.845 -3.796 6.964 1.00 90.69 227 VAL A O 1
ATOM 1801 N N . LYS A 1 228 ? 4.976 -3.356 9.160 1.00 90.81 228 LYS A N 1
ATOM 1802 C CA . LYS A 1 228 ? 6.443 -3.471 9.241 1.00 90.81 228 LYS A CA 1
ATOM 1803 C C . LYS A 1 228 ? 6.947 -4.890 8.992 1.00 90.81 228 LYS A C 1
ATOM 1805 O O . LYS A 1 228 ? 7.928 -5.067 8.274 1.00 90.81 228 LYS A O 1
ATOM 1810 N N . LEU A 1 229 ? 6.281 -5.895 9.562 1.00 90.06 229 LEU A N 1
ATOM 1811 C CA . LEU A 1 229 ? 6.618 -7.296 9.313 1.00 90.06 229 LEU A CA 1
ATOM 1812 C C . LEU A 1 229 ? 6.456 -7.617 7.826 1.00 90.06 229 LEU A C 1
ATOM 1814 O O . LEU A 1 229 ? 7.355 -8.189 7.214 1.00 90.06 229 LEU A O 1
ATOM 1818 N N . GLY A 1 230 ? 5.332 -7.202 7.239 1.00 90.50 230 GLY A N 1
ATOM 1819 C CA . GLY A 1 230 ? 5.092 -7.362 5.814 1.00 90.50 230 GLY A CA 1
ATOM 1820 C C . GLY A 1 230 ? 6.153 -6.673 4.972 1.00 90.50 230 GLY A C 1
ATOM 1821 O O . GLY A 1 230 ? 6.612 -7.264 4.003 1.00 90.50 230 GLY A O 1
ATOM 1822 N N . GLN A 1 231 ? 6.607 -5.486 5.378 1.00 91.75 231 GLN A N 1
ATOM 1823 C CA . GLN A 1 231 ? 7.637 -4.746 4.660 1.00 91.75 231 GLN A CA 1
ATOM 1824 C C . GLN A 1 231 ? 8.964 -5.512 4.634 1.00 91.75 231 GLN A C 1
ATOM 1826 O O . GLN A 1 231 ? 9.595 -5.607 3.584 1.00 91.75 231 GLN A O 1
ATOM 1831 N N . ALA A 1 232 ? 9.374 -6.096 5.765 1.00 92.06 232 ALA A N 1
ATOM 1832 C CA . ALA A 1 232 ? 10.582 -6.917 5.836 1.00 92.06 232 ALA A CA 1
ATOM 1833 C C . ALA A 1 232 ? 10.482 -8.146 4.917 1.00 92.06 232 ALA A C 1
ATOM 1835 O O . ALA A 1 232 ? 11.408 -8.431 4.156 1.00 92.06 232 ALA A O 1
ATOM 1836 N N . VAL A 1 233 ? 9.331 -8.828 4.933 1.00 92.12 233 VAL A N 1
ATOM 1837 C CA . VAL A 1 233 ? 9.060 -9.970 4.048 1.00 92.12 233 VAL A CA 1
ATOM 1838 C C . VAL A 1 233 ? 9.037 -9.540 2.581 1.00 92.12 233 VAL A C 1
ATOM 1840 O O . VAL A 1 233 ? 9.607 -10.229 1.746 1.00 92.12 233 VAL A O 1
ATOM 1843 N N . ALA A 1 234 ? 8.434 -8.396 2.259 1.00 92.62 234 ALA A N 1
ATOM 1844 C CA . ALA A 1 234 ? 8.342 -7.854 0.906 1.00 92.62 234 ALA A CA 1
ATOM 1845 C C . ALA A 1 234 ? 9.714 -7.504 0.332 1.00 92.62 234 ALA A C 1
ATOM 1847 O O . ALA A 1 234 ? 9.993 -7.818 -0.819 1.00 92.62 234 ALA A O 1
ATOM 1848 N N . ILE A 1 235 ? 10.583 -6.889 1.135 1.00 90.94 235 ILE A N 1
ATOM 1849 C CA . ILE A 1 235 ? 11.955 -6.569 0.729 1.00 90.94 235 ILE A CA 1
ATOM 1850 C C . ILE A 1 235 ? 12.743 -7.860 0.474 1.00 90.94 235 ILE A C 1
ATOM 1852 O O . ILE A 1 235 ? 13.389 -7.986 -0.565 1.00 90.94 235 ILE A O 1
ATOM 1856 N N . ALA A 1 236 ? 12.650 -8.842 1.378 1.00 91.19 236 ALA A N 1
ATOM 1857 C CA . ALA A 1 236 ? 13.316 -10.132 1.205 1.00 91.19 236 ALA A CA 1
ATOM 1858 C C . ALA A 1 236 ? 12.799 -10.883 -0.035 1.00 91.19 236 ALA A C 1
ATOM 1860 O O . ALA A 1 236 ? 13.589 -11.333 -0.864 1.00 91.19 236 ALA A O 1
ATOM 1861 N N . ALA A 1 237 ? 11.476 -10.969 -0.197 1.00 91.69 237 ALA A N 1
ATOM 1862 C CA . ALA A 1 237 ? 10.831 -11.588 -1.350 1.00 91.69 237 ALA A CA 1
ATOM 1863 C C . ALA A 1 237 ? 11.202 -10.874 -2.655 1.00 91.69 237 ALA A C 1
ATOM 1865 O O . ALA A 1 237 ? 11.531 -11.542 -3.629 1.00 91.69 237 ALA A O 1
ATOM 1866 N N . GLY A 1 238 ? 11.240 -9.539 -2.661 1.00 91.12 238 GLY A N 1
ATOM 1867 C CA . GLY A 1 238 ? 11.686 -8.742 -3.803 1.00 91.12 238 GLY A CA 1
ATOM 1868 C C . GLY A 1 238 ? 13.124 -9.068 -4.213 1.00 91.12 238 GLY A C 1
ATOM 1869 O O . GLY A 1 238 ? 13.399 -9.229 -5.399 1.00 91.12 238 GLY A O 1
ATOM 1870 N N . GLY A 1 239 ? 14.024 -9.267 -3.244 1.00 89.12 239 GLY A N 1
ATOM 1871 C CA . GLY A 1 239 ? 15.397 -9.716 -3.501 1.00 89.12 239 GLY A CA 1
ATOM 1872 C C . GLY A 1 239 ? 15.470 -11.107 -4.141 1.00 89.12 239 GLY A C 1
ATOM 1873 O O . GLY A 1 239 ? 16.157 -11.287 -5.148 1.00 89.12 239 GLY A O 1
ATOM 1874 N N . PHE A 1 240 ? 14.720 -12.083 -3.616 1.00 90.44 240 PHE A N 1
ATOM 1875 C CA . PHE A 1 240 ? 14.639 -13.422 -4.219 1.00 90.44 240 PHE A CA 1
ATOM 1876 C C . PHE A 1 240 ? 14.024 -13.394 -5.621 1.00 90.44 240 PHE A C 1
ATOM 1878 O O . PHE A 1 240 ? 14.520 -14.067 -6.521 1.00 90.44 240 PHE A O 1
ATOM 1885 N N . MET A 1 241 ? 12.977 -12.593 -5.827 1.00 89.62 241 MET A N 1
ATOM 1886 C CA . MET A 1 241 ? 12.359 -12.406 -7.139 1.00 89.62 241 MET A CA 1
ATOM 1887 C C . MET A 1 241 ? 13.345 -11.795 -8.133 1.00 89.62 241 MET A C 1
ATOM 1889 O O . MET A 1 241 ? 13.369 -12.215 -9.285 1.00 89.62 241 MET A O 1
ATOM 1893 N N . LEU A 1 242 ? 14.179 -10.845 -7.698 1.00 88.00 242 LEU A N 1
ATOM 1894 C CA . LEU A 1 242 ? 15.175 -10.212 -8.559 1.00 88.00 242 LEU A CA 1
ATOM 1895 C C . LEU A 1 242 ? 16.229 -11.233 -8.987 1.00 88.00 242 LEU A C 1
ATOM 1897 O O . LEU A 1 242 ? 16.510 -11.354 -10.176 1.00 88.00 242 LEU A O 1
ATOM 1901 N N . ASN A 1 243 ? 16.729 -12.039 -8.048 1.00 87.88 243 ASN A N 1
ATOM 1902 C CA . ASN A 1 243 ? 17.648 -13.133 -8.360 1.00 87.88 243 ASN A CA 1
ATOM 1903 C C . ASN A 1 243 ? 17.021 -14.146 -9.338 1.00 87.88 243 ASN A C 1
ATOM 1905 O O . ASN A 1 243 ? 17.666 -14.548 -10.302 1.00 87.88 243 ASN A O 1
ATOM 1909 N N . ALA A 1 244 ? 15.737 -14.477 -9.158 1.00 87.62 244 ALA A N 1
ATOM 1910 C CA . ALA A 1 244 ? 15.008 -15.382 -10.044 1.00 87.62 244 ALA A CA 1
ATOM 1911 C C . ALA A 1 244 ? 14.829 -14.845 -11.478 1.00 87.62 244 ALA A C 1
ATOM 1913 O O . ALA A 1 244 ? 14.664 -15.639 -12.401 1.00 87.62 244 ALA A O 1
ATOM 1914 N N . THR A 1 245 ? 14.881 -13.523 -11.697 1.00 88.00 245 THR A N 1
ATOM 1915 C CA . THR A 1 245 ? 14.875 -12.966 -13.065 1.00 88.00 245 THR A CA 1
ATOM 1916 C C . THR A 1 245 ? 16.180 -13.214 -13.825 1.00 88.00 245 THR A C 1
ATOM 1918 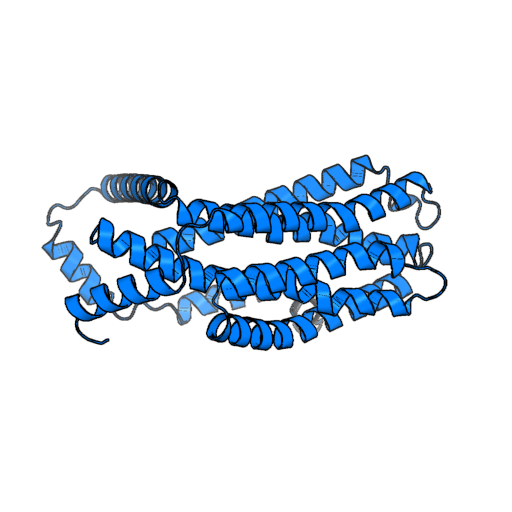O O . THR A 1 245 ? 16.184 -13.123 -15.051 1.00 88.00 245 THR A O 1
ATOM 1921 N N . GLY A 1 246 ? 17.276 -13.534 -13.125 1.00 83.12 246 GLY A N 1
ATOM 1922 C CA . GLY A 1 246 ? 18.616 -13.626 -13.711 1.00 83.12 246 GLY A CA 1
ATOM 1923 C C . GLY A 1 246 ? 19.263 -12.265 -13.985 1.00 83.12 246 GLY A C 1
ATOM 1924 O O . GLY A 1 246 ? 20.204 -12.191 -14.769 1.00 83.12 246 GLY A O 1
ATOM 1925 N N . PHE A 1 247 ? 18.746 -11.192 -13.378 1.00 86.06 247 PHE A N 1
ATOM 1926 C CA . PHE A 1 247 ? 19.326 -9.856 -13.469 1.00 86.06 247 PHE A CA 1
ATOM 1927 C C . PHE A 1 247 ? 20.660 -9.788 -12.715 1.00 86.06 247 PHE A C 1
ATOM 1929 O O . PHE A 1 247 ? 20.725 -10.135 -11.533 1.00 86.06 247 PHE A O 1
ATOM 1936 N N . ASP A 1 248 ? 21.701 -9.298 -13.386 1.00 82.75 248 ASP A N 1
ATOM 1937 C CA . ASP A 1 248 ? 23.035 -9.146 -12.805 1.00 82.75 248 ASP A CA 1
ATOM 1938 C C . ASP A 1 248 ? 23.560 -7.730 -13.035 1.00 82.75 248 ASP A C 1
ATOM 1940 O O . ASP A 1 248 ? 23.873 -7.343 -14.156 1.00 82.75 248 ASP A O 1
ATOM 1944 N N . VAL A 1 249 ? 23.710 -6.961 -11.957 1.00 76.44 249 VAL A N 1
ATOM 1945 C CA . VAL A 1 249 ? 24.222 -5.583 -12.009 1.00 76.44 249 VAL A CA 1
ATOM 1946 C C . VAL A 1 249 ? 25.607 -5.510 -12.672 1.00 76.44 249 VAL A C 1
ATOM 1948 O O . VAL A 1 249 ? 25.906 -4.510 -13.320 1.00 76.44 249 VAL A O 1
ATOM 1951 N N . ALA A 1 250 ? 26.431 -6.561 -12.571 1.00 78.56 250 ALA A N 1
ATOM 1952 C CA . ALA A 1 250 ? 27.767 -6.600 -13.169 1.00 78.56 250 ALA A CA 1
ATOM 1953 C C . ALA A 1 250 ? 27.751 -6.640 -14.707 1.00 78.56 250 ALA A C 1
ATOM 1955 O O . ALA A 1 250 ? 28.752 -6.300 -15.333 1.00 78.56 250 ALA A O 1
ATOM 1956 N N . LEU A 1 251 ? 26.630 -7.033 -15.321 1.00 76.00 251 LEU A N 1
ATOM 1957 C CA . LEU A 1 251 ? 26.469 -7.053 -16.779 1.00 76.00 251 LEU A CA 1
ATOM 1958 C C . LEU A 1 251 ? 26.075 -5.685 -17.362 1.00 76.00 251 LEU A C 1
ATOM 1960 O O . LEU A 1 251 ? 25.956 -5.562 -18.581 1.00 76.00 251 LEU A O 1
ATOM 1964 N N . GLU A 1 252 ? 25.875 -4.663 -16.520 1.00 77.81 252 GLU A N 1
ATOM 1965 C CA . GLU A 1 252 ? 25.475 -3.306 -16.917 1.00 77.81 252 GLU A CA 1
ATOM 1966 C C . GLU A 1 252 ? 24.318 -3.324 -17.941 1.00 77.81 252 GLU A C 1
ATOM 1968 O O . GLU A 1 252 ? 23.272 -3.920 -17.680 1.00 77.81 252 GLU A O 1
ATOM 1973 N N . GLY A 1 253 ? 24.481 -2.681 -19.103 1.00 71.44 253 GLY A N 1
ATOM 1974 C CA . GLY A 1 253 ? 23.486 -2.646 -20.179 1.00 71.44 253 GLY A CA 1
ATOM 1975 C C . GLY A 1 253 ? 23.343 -3.949 -20.977 1.00 71.44 253 GLY A C 1
ATOM 1976 O O . GLY A 1 253 ? 22.393 -4.082 -21.741 1.00 71.44 253 GLY A O 1
ATOM 1977 N N . ASN A 1 254 ? 24.228 -4.935 -20.797 1.00 78.62 254 ASN A N 1
ATOM 1978 C CA . ASN A 1 254 ? 24.211 -6.205 -21.533 1.00 78.62 254 ASN A CA 1
ATOM 1979 C C . ASN A 1 254 ? 23.356 -7.280 -20.829 1.00 78.62 254 ASN A C 1
ATOM 1981 O O . ASN A 1 254 ? 23.769 -8.431 -20.673 1.00 78.62 254 ASN A O 1
ATOM 1985 N N . GLN A 1 255 ? 22.170 -6.892 -20.354 1.00 83.25 255 GLN A N 1
ATOM 1986 C CA . GLN A 1 255 ? 21.225 -7.816 -19.724 1.00 83.25 255 GLN A CA 1
ATOM 1987 C C . GLN A 1 255 ? 20.527 -8.685 -20.769 1.00 83.25 255 GLN A C 1
ATOM 1989 O O . GLN A 1 255 ? 20.263 -8.256 -21.891 1.00 83.25 255 GLN A O 1
ATOM 1994 N N . THR A 1 256 ? 20.130 -9.893 -20.370 1.00 86.62 256 THR A N 1
ATOM 1995 C CA . THR A 1 256 ? 19.275 -10.722 -21.225 1.00 86.62 256 THR A CA 1
ATOM 1996 C C . THR A 1 256 ? 17.893 -10.085 -21.390 1.00 86.62 256 THR A C 1
ATOM 1998 O O . THR A 1 256 ? 17.304 -9.577 -20.430 1.00 86.62 256 THR A O 1
ATOM 2001 N N . GLU A 1 257 ? 17.326 -10.167 -22.597 1.00 85.50 257 GLU A N 1
ATOM 2002 C CA . GLU A 1 257 ? 15.961 -9.688 -22.865 1.00 85.50 257 GLU A CA 1
ATOM 2003 C C . GLU A 1 257 ? 14.934 -10.353 -21.938 1.00 85.50 257 GLU A C 1
ATOM 2005 O O . GLU A 1 257 ? 13.988 -9.712 -21.480 1.00 85.50 257 GLU A O 1
ATOM 2010 N N . HIS A 1 258 ? 15.159 -11.627 -21.596 1.00 88.69 258 HIS A N 1
ATOM 2011 C CA . HIS A 1 258 ? 14.325 -12.376 -20.661 1.00 88.69 258 HIS A CA 1
ATOM 2012 C C . HIS A 1 258 ? 14.339 -11.778 -19.245 1.00 88.69 258 HIS A C 1
ATOM 2014 O O . HIS A 1 258 ? 13.273 -11.634 -18.641 1.00 88.69 258 HIS A O 1
ATOM 2020 N N . ALA A 1 259 ? 15.509 -11.396 -18.717 1.00 88.94 259 ALA A N 1
ATOM 2021 C CA . ALA A 1 259 ? 15.610 -10.783 -17.392 1.00 88.94 259 ALA A CA 1
ATOM 2022 C C . ALA A 1 259 ? 14.854 -9.449 -17.341 1.00 88.94 259 ALA A C 1
ATOM 2024 O O . ALA A 1 259 ? 14.039 -9.226 -16.443 1.00 88.94 259 ALA A O 1
ATOM 2025 N N . ILE A 1 260 ? 15.047 -8.593 -18.352 1.00 88.81 260 ILE A N 1
ATOM 2026 C CA . ILE A 1 260 ? 14.333 -7.314 -18.457 1.00 88.81 260 ILE A CA 1
ATOM 2027 C C . ILE A 1 260 ? 12.820 -7.531 -18.582 1.00 88.81 260 ILE A C 1
ATOM 2029 O O . ILE A 1 260 ? 12.037 -6.857 -17.907 1.00 88.81 260 ILE A O 1
ATOM 2033 N N . PHE A 1 261 ? 12.393 -8.483 -19.412 1.00 91.19 261 PHE A N 1
ATOM 2034 C CA . PHE A 1 261 ? 10.983 -8.821 -19.573 1.00 91.19 261 PHE A CA 1
ATOM 2035 C C . PHE A 1 261 ? 10.351 -9.269 -18.248 1.00 91.19 261 PHE A C 1
ATOM 2037 O O . PHE A 1 261 ? 9.322 -8.723 -17.849 1.00 91.19 261 PHE A O 1
ATOM 2044 N N . MET A 1 262 ? 10.987 -10.195 -17.524 1.00 91.56 262 MET A N 1
ATOM 2045 C CA . MET A 1 262 ? 10.483 -10.675 -16.233 1.00 91.56 262 MET A CA 1
ATOM 2046 C C . MET A 1 262 ? 10.432 -9.568 -15.178 1.00 91.56 262 MET A C 1
ATOM 2048 O O . MET A 1 262 ? 9.446 -9.473 -14.446 1.00 91.56 262 MET A O 1
ATOM 2052 N N . MET A 1 263 ? 11.427 -8.674 -15.138 1.00 91.31 263 MET A N 1
ATOM 2053 C CA . MET A 1 263 ? 11.389 -7.509 -14.247 1.00 91.31 263 MET A CA 1
ATOM 2054 C C . MET A 1 263 ? 10.183 -6.607 -14.531 1.00 91.31 263 MET A C 1
ATOM 2056 O O . MET A 1 263 ? 9.505 -6.184 -13.595 1.00 91.31 263 MET A O 1
ATOM 2060 N N . ARG A 1 264 ? 9.870 -6.349 -15.808 1.00 92.19 264 ARG A N 1
ATOM 2061 C CA . ARG A 1 264 ? 8.689 -5.560 -16.203 1.00 92.19 264 ARG A CA 1
ATOM 2062 C C . ARG A 1 264 ? 7.382 -6.253 -15.836 1.00 92.19 264 ARG A C 1
ATOM 2064 O O . ARG A 1 264 ? 6.448 -5.591 -15.384 1.00 92.19 264 ARG A O 1
ATOM 2071 N N . VAL A 1 265 ? 7.314 -7.572 -16.018 1.00 93.19 265 VAL A N 1
ATOM 2072 C CA . VAL A 1 265 ? 6.144 -8.369 -15.631 1.00 93.19 265 VAL A CA 1
ATOM 2073 C C . VAL A 1 265 ? 5.916 -8.264 -14.126 1.00 93.19 265 VAL A C 1
ATOM 2075 O O . VAL A 1 265 ? 4.806 -7.944 -13.701 1.00 93.19 265 VAL A O 1
ATOM 2078 N N . PHE A 1 266 ? 6.951 -8.459 -13.310 1.00 92.81 266 PHE A N 1
ATOM 2079 C CA . PHE A 1 266 ? 6.807 -8.338 -11.862 1.00 92.81 266 PHE A CA 1
ATOM 2080 C C . PHE A 1 266 ? 6.445 -6.914 -11.429 1.00 92.81 266 PHE A C 1
ATOM 2082 O O . PHE A 1 266 ? 5.499 -6.748 -10.659 1.00 92.81 266 PHE A O 1
ATOM 2089 N N . ASP A 1 267 ? 7.110 -5.893 -11.972 1.00 91.94 267 ASP A N 1
ATOM 2090 C CA . ASP A 1 267 ? 6.865 -4.488 -11.618 1.00 91.94 267 ASP A CA 1
ATOM 2091 C C . ASP A 1 267 ? 5.436 -4.008 -11.936 1.00 91.94 267 ASP A C 1
ATOM 2093 O O . ASP A 1 267 ? 4.863 -3.214 -11.184 1.00 91.94 267 ASP A O 1
ATOM 2097 N N . ALA A 1 268 ? 4.836 -4.486 -13.029 1.00 92.12 268 ALA A N 1
ATOM 2098 C CA . ALA A 1 268 ? 3.484 -4.092 -13.424 1.00 92.12 268 ALA A CA 1
ATOM 2099 C C . ALA A 1 268 ? 2.396 -4.976 -12.790 1.00 92.12 268 ALA A C 1
ATOM 2101 O O . ALA A 1 268 ? 1.420 -4.465 -12.236 1.00 92.12 268 ALA A O 1
ATOM 2102 N N . PHE A 1 269 ? 2.539 -6.304 -12.853 1.00 92.81 269 PHE A N 1
ATOM 2103 C CA . PHE A 1 269 ? 1.434 -7.218 -12.544 1.00 92.81 269 PHE A CA 1
ATOM 2104 C C . PHE A 1 269 ? 1.315 -7.578 -11.066 1.00 92.81 269 PHE A C 1
ATOM 2106 O O . PHE A 1 269 ? 0.200 -7.758 -10.582 1.00 92.81 269 PHE A O 1
ATOM 2113 N N . VAL A 1 270 ? 2.417 -7.657 -10.319 1.00 93.62 270 VAL A N 1
ATOM 2114 C CA . VAL A 1 270 ? 2.361 -7.995 -8.887 1.00 93.62 270 VAL A CA 1
ATOM 2115 C C . VAL A 1 270 ? 1.550 -6.963 -8.091 1.00 93.62 270 VAL A C 1
ATOM 2117 O O . VAL A 1 270 ? 0.594 -7.370 -7.421 1.00 93.62 270 VAL A O 1
ATOM 2120 N N . PRO A 1 271 ? 1.837 -5.646 -8.159 1.00 93.56 271 PRO A N 1
ATOM 2121 C CA . PRO A 1 271 ? 1.062 -4.669 -7.400 1.00 93.56 271 PRO A CA 1
ATOM 2122 C C . PRO A 1 271 ? -0.367 -4.535 -7.945 1.00 93.56 271 PRO A C 1
ATOM 2124 O O . PRO A 1 271 ? -1.293 -4.287 -7.171 1.00 93.56 271 PRO A O 1
ATOM 2127 N N . PHE A 1 272 ? -0.577 -4.768 -9.247 1.00 94.94 272 PHE A N 1
ATOM 2128 C CA . PHE A 1 272 ? -1.905 -4.814 -9.861 1.00 94.94 272 PHE A CA 1
ATOM 2129 C C . PHE A 1 272 ? -2.769 -5.939 -9.272 1.00 94.94 272 PHE A C 1
ATOM 2131 O O . PHE A 1 272 ? -3.883 -5.690 -8.810 1.00 94.94 272 PHE A O 1
ATOM 2138 N N . ILE A 1 273 ? -2.246 -7.168 -9.230 1.00 95.62 273 ILE A N 1
ATOM 2139 C CA . ILE A 1 273 ? -2.952 -8.336 -8.689 1.00 95.62 273 ILE A CA 1
ATOM 2140 C C . ILE A 1 273 ? -3.169 -8.171 -7.183 1.00 95.62 273 ILE A C 1
ATOM 2142 O O . ILE A 1 273 ? -4.283 -8.379 -6.704 1.00 95.62 273 ILE A O 1
ATOM 2146 N N . ALA A 1 274 ? -2.147 -7.737 -6.438 1.00 95.44 274 ALA A N 1
ATOM 2147 C CA . ALA A 1 274 ? -2.262 -7.503 -5.000 1.00 95.44 274 ALA A CA 1
ATOM 2148 C C . ALA A 1 274 ? -3.352 -6.466 -4.676 1.00 95.44 274 ALA A C 1
ATOM 2150 O O . ALA A 1 274 ? -4.170 -6.682 -3.779 1.00 95.44 274 ALA A O 1
ATOM 2151 N N . SER A 1 275 ? -3.426 -5.386 -5.458 1.00 95.00 275 SER A N 1
ATOM 2152 C CA . SER A 1 275 ? -4.475 -4.366 -5.349 1.00 95.00 275 SER A CA 1
ATOM 2153 C C . SER A 1 275 ? -5.863 -4.921 -5.681 1.00 95.00 275 SER A C 1
ATOM 2155 O O . SER A 1 275 ? -6.824 -4.635 -4.967 1.00 95.00 275 SER A O 1
ATOM 2157 N N . GLY A 1 276 ? -5.977 -5.776 -6.702 1.00 95.69 276 GLY A N 1
ATOM 2158 C CA . GLY A 1 276 ? -7.229 -6.460 -7.038 1.00 95.69 276 GLY A CA 1
ATOM 2159 C C . GLY A 1 276 ? -7.725 -7.379 -5.915 1.00 95.69 276 GLY A C 1
ATOM 2160 O O . GLY A 1 276 ? -8.898 -7.329 -5.539 1.00 95.69 276 GLY A O 1
ATOM 2161 N N . ILE A 1 277 ? -6.825 -8.162 -5.311 1.00 95.38 277 ILE A N 1
ATOM 2162 C CA . ILE A 1 277 ? -7.150 -9.017 -4.157 1.00 95.38 277 ILE A CA 1
ATOM 2163 C C . ILE A 1 277 ? -7.531 -8.156 -2.943 1.00 95.38 277 ILE A C 1
ATOM 2165 O O . ILE A 1 277 ? -8.459 -8.504 -2.213 1.00 95.38 277 ILE A O 1
ATOM 2169 N N . ALA A 1 278 ? -6.883 -7.006 -2.738 1.00 94.56 278 ALA A N 1
ATOM 2170 C CA . ALA A 1 278 ? -7.239 -6.079 -1.665 1.00 94.56 278 ALA A CA 1
ATOM 2171 C C . ALA A 1 278 ? -8.644 -5.479 -1.848 1.00 94.56 278 ALA A C 1
ATOM 2173 O O . ALA A 1 278 ? -9.415 -5.417 -0.887 1.00 94.56 278 ALA A O 1
ATOM 2174 N N . ILE A 1 279 ? -9.018 -5.099 -3.076 1.00 94.50 279 ILE A N 1
ATOM 2175 C CA . ILE A 1 279 ? -10.386 -4.665 -3.403 1.00 94.50 279 ILE A CA 1
ATOM 2176 C C . ILE A 1 279 ? -11.384 -5.776 -3.070 1.00 94.50 279 ILE A C 1
ATOM 2178 O O . ILE A 1 279 ? -12.398 -5.508 -2.423 1.00 94.50 279 ILE A O 1
ATOM 2182 N N . TRP A 1 280 ? -11.085 -7.023 -3.440 1.00 93.88 280 TRP A N 1
ATOM 2183 C CA . TRP A 1 280 ? -11.929 -8.174 -3.111 1.00 93.88 280 TRP A CA 1
ATOM 2184 C C . TRP A 1 280 ? -12.037 -8.419 -1.595 1.00 93.88 280 TRP A C 1
ATOM 2186 O O . TRP A 1 280 ? -13.136 -8.626 -1.074 1.00 93.88 280 TRP A O 1
ATOM 2196 N N . ALA A 1 281 ? -10.936 -8.305 -0.848 1.00 92.38 281 ALA A N 1
ATOM 2197 C CA . ALA A 1 281 ? -10.946 -8.425 0.609 1.00 92.38 281 ALA A CA 1
ATOM 2198 C C . ALA A 1 281 ? -11.865 -7.370 1.253 1.00 92.38 281 ALA A C 1
ATOM 2200 O O . ALA A 1 281 ? -12.693 -7.705 2.109 1.00 92.38 281 ALA A O 1
ATOM 2201 N N . ILE A 1 282 ? -11.794 -6.118 0.782 1.00 92.06 282 ILE A N 1
ATOM 2202 C CA . ILE A 1 282 ? -12.666 -5.027 1.236 1.00 92.06 282 ILE A CA 1
ATOM 2203 C C . ILE A 1 282 ? -14.098 -5.162 0.693 1.00 92.06 282 ILE A C 1
ATOM 2205 O O . ILE A 1 282 ? -15.032 -4.697 1.338 1.00 92.06 282 ILE A O 1
ATOM 2209 N N . ALA A 1 283 ? -14.348 -5.835 -0.435 1.00 88.25 283 ALA A N 1
ATOM 2210 C CA . ALA A 1 283 ? -15.707 -6.166 -0.903 1.00 88.25 283 ALA A CA 1
ATOM 2211 C C . ALA A 1 283 ? -16.517 -6.881 0.178 1.00 88.25 283 ALA A C 1
ATOM 2213 O O . ALA A 1 283 ? -17.638 -6.470 0.494 1.00 88.25 283 ALA A O 1
ATOM 2214 N N . THR A 1 284 ? -15.891 -7.851 0.841 1.00 85.56 284 THR A N 1
ATOM 2215 C CA . THR A 1 284 ? -16.506 -8.609 1.938 1.00 85.56 284 THR A CA 1
ATOM 2216 C C . THR A 1 284 ? -16.501 -7.871 3.287 1.00 85.56 284 THR A C 1
ATOM 2218 O O . THR A 1 284 ? -16.941 -8.431 4.294 1.00 85.56 284 THR A O 1
ATOM 2221 N N . TYR A 1 285 ? -15.992 -6.637 3.356 1.00 84.31 285 TYR A N 1
ATOM 2222 C CA . TYR A 1 285 ? -16.007 -5.815 4.567 1.00 84.31 285 TYR A CA 1
ATOM 2223 C C . TYR A 1 285 ? -17.446 -5.475 4.969 1.00 84.31 285 TYR A C 1
ATOM 2225 O O . TYR A 1 285 ? -18.209 -4.937 4.162 1.00 84.31 285 TYR A O 1
ATOM 2233 N N . SER A 1 286 ? -17.807 -5.813 6.207 1.00 77.19 286 SER A N 1
ATOM 2234 C CA . SER A 1 286 ? -19.187 -5.789 6.699 1.00 77.19 286 SER A CA 1
ATOM 2235 C C . SER A 1 286 ? -19.628 -4.443 7.269 1.00 77.19 286 SER A C 1
ATOM 2237 O O . SER A 1 286 ? -20.826 -4.220 7.399 1.00 77.19 286 SER A O 1
ATOM 2239 N N . LEU A 1 287 ? -18.693 -3.557 7.627 1.00 83.19 287 LEU A N 1
ATOM 2240 C CA . LEU A 1 287 ? -19.031 -2.276 8.239 1.00 83.19 287 LEU A CA 1
ATOM 2241 C C . LEU A 1 287 ? -19.305 -1.239 7.142 1.00 83.19 287 LEU A C 1
ATOM 2243 O O . LEU A 1 287 ? -18.412 -0.881 6.371 1.00 83.19 287 LEU A O 1
ATOM 2247 N N . THR A 1 288 ? -20.559 -0.810 7.027 1.00 83.12 288 THR A N 1
ATOM 2248 C CA . THR A 1 288 ? -20.947 0.281 6.126 1.00 83.12 288 THR A CA 1
ATOM 2249 C C . THR A 1 288 ? -20.815 1.628 6.829 1.00 83.12 288 THR A C 1
ATOM 2251 O O . THR A 1 288 ? -20.711 1.687 8.056 1.00 83.12 288 THR A O 1
ATOM 2254 N N . GLU A 1 289 ? -20.826 2.713 6.055 1.00 82.44 289 GLU A N 1
ATOM 2255 C CA . GLU A 1 289 ? -20.763 4.073 6.604 1.00 82.44 289 GLU A CA 1
ATOM 2256 C C . GLU A 1 289 ? -21.974 4.353 7.508 1.00 82.44 289 GLU A C 1
ATOM 2258 O O . GLU A 1 289 ? -21.836 4.918 8.590 1.00 82.44 289 GLU A O 1
ATOM 2263 N N . GLU A 1 290 ? -23.162 3.881 7.116 1.00 83.88 290 GLU A N 1
ATOM 2264 C CA . GLU A 1 290 ? -24.383 4.017 7.913 1.00 83.88 290 GLU A CA 1
ATOM 2265 C C . GLU A 1 290 ? -24.229 3.316 9.263 1.00 83.88 290 GLU A C 1
ATOM 2267 O O . GLU A 1 290 ? -24.515 3.906 10.305 1.00 83.88 290 GLU A O 1
ATOM 2272 N N . ARG A 1 291 ? -23.693 2.089 9.253 1.00 86.25 291 ARG A N 1
ATOM 2273 C CA . ARG A 1 291 ? -23.480 1.321 10.478 1.00 86.25 291 ARG A CA 1
ATOM 2274 C C . ARG A 1 291 ? -22.434 1.966 11.386 1.00 86.25 291 ARG A C 1
ATOM 2276 O O . ARG A 1 291 ? -22.630 1.988 12.597 1.00 86.25 291 ARG A O 1
ATOM 2283 N N . ALA A 1 292 ? -21.358 2.517 10.827 1.00 86.69 292 ALA A N 1
ATOM 2284 C CA . ALA A 1 292 ? -20.365 3.264 11.598 1.00 86.69 292 ALA A CA 1
ATOM 2285 C C . ALA A 1 292 ? -20.987 4.508 12.263 1.00 86.69 292 ALA A C 1
ATOM 2287 O O . ALA A 1 292 ? -20.770 4.762 13.448 1.00 86.69 292 ALA A O 1
ATOM 2288 N N . HIS A 1 293 ? -21.841 5.246 11.545 1.00 86.56 293 HIS A N 1
ATOM 2289 C CA . HIS A 1 293 ? -22.556 6.396 12.104 1.00 86.56 293 HIS A CA 1
ATOM 2290 C C . HIS A 1 293 ? -23.581 6.030 13.186 1.00 86.56 293 HIS A C 1
ATOM 2292 O O . HIS A 1 293 ? -23.817 6.836 14.087 1.00 86.56 293 HIS A O 1
ATOM 2298 N N . GLU A 1 294 ? -24.225 4.866 13.096 1.00 88.81 294 GLU A N 1
ATOM 2299 C CA . GLU A 1 294 ? -25.112 4.351 14.148 1.00 88.81 294 GLU A CA 1
ATOM 2300 C C . GLU A 1 294 ? -24.336 4.037 15.429 1.00 88.81 294 GLU A C 1
ATOM 2302 O O . GLU A 1 294 ? -24.702 4.522 16.497 1.00 88.81 294 GLU A O 1
ATOM 2307 N N . ILE A 1 295 ? -23.239 3.286 15.303 1.00 88.56 295 I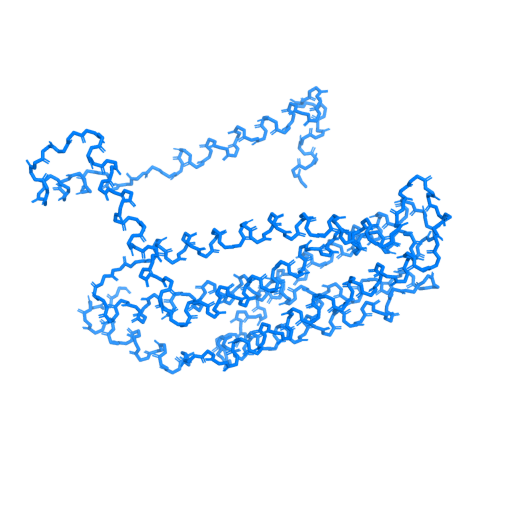LE A N 1
ATOM 2308 C CA . ILE A 1 295 ? -22.350 2.906 16.413 1.00 88.56 295 ILE A CA 1
ATOM 2309 C C . ILE A 1 295 ? -21.833 4.159 17.117 1.00 88.56 295 ILE A C 1
ATOM 2311 O O . ILE A 1 295 ? -21.953 4.293 18.334 1.00 88.56 295 ILE A O 1
ATOM 2315 N N . ARG A 1 296 ? -21.338 5.130 16.347 1.00 87.00 296 ARG A N 1
ATOM 2316 C CA . ARG A 1 296 ? -20.860 6.394 16.905 1.00 87.00 296 ARG A CA 1
ATOM 2317 C C . ARG A 1 296 ? -21.950 7.139 17.677 1.00 87.00 296 ARG A C 1
ATOM 2319 O O . ARG A 1 296 ? -21.689 7.624 18.774 1.00 87.00 296 ARG A O 1
ATOM 2326 N N . ARG A 1 297 ? -23.175 7.203 17.144 1.00 88.19 297 ARG A N 1
ATOM 2327 C CA . ARG A 1 297 ? -24.313 7.830 17.839 1.00 88.19 297 ARG A CA 1
ATOM 2328 C C . ARG A 1 297 ? -24.661 7.115 19.143 1.00 88.19 297 ARG A C 1
ATOM 2330 O O . ARG A 1 297 ? -24.973 7.782 20.126 1.00 88.19 297 ARG A O 1
ATOM 2337 N N . GLU A 1 298 ? -24.596 5.786 19.169 1.00 87.56 298 GLU A N 1
ATOM 2338 C CA . GLU A 1 298 ? -24.830 5.000 20.385 1.00 87.56 298 GLU A CA 1
ATOM 2339 C C . GLU A 1 298 ? -23.757 5.271 21.451 1.00 87.56 298 GLU A C 1
ATOM 2341 O O . GLU A 1 298 ? -24.083 5.476 22.622 1.00 87.56 298 GLU A O 1
ATOM 2346 N N . LEU A 1 299 ? -22.487 5.350 21.051 1.00 85.94 299 LEU A N 1
ATOM 2347 C CA . LEU A 1 299 ? -21.382 5.679 21.955 1.00 85.94 299 LEU A CA 1
ATOM 2348 C C . LEU A 1 299 ? -21.477 7.109 22.500 1.00 85.94 299 LEU A C 1
ATOM 2350 O O . LEU A 1 299 ? -21.307 7.313 23.703 1.00 85.94 299 LEU A O 1
ATOM 2354 N N . GLU A 1 300 ? -21.798 8.087 21.650 1.00 87.00 300 GLU A N 1
ATOM 2355 C CA . GLU A 1 300 ? -22.019 9.482 22.060 1.00 87.00 300 GLU A CA 1
ATOM 2356 C C . GLU A 1 300 ? -23.203 9.602 23.035 1.00 87.00 300 GLU A C 1
ATOM 2358 O O . GLU A 1 300 ? -23.135 10.366 23.999 1.00 87.00 300 GLU A O 1
ATOM 2363 N N . ALA A 1 301 ? -24.269 8.816 22.844 1.00 85.38 301 ALA A N 1
ATOM 2364 C CA . ALA A 1 301 ? -25.404 8.778 23.767 1.00 85.38 301 ALA A CA 1
ATOM 2365 C C . ALA A 1 301 ? -25.037 8.185 25.138 1.00 85.38 301 ALA A C 1
ATOM 2367 O O . ALA A 1 301 ? -25.536 8.657 26.158 1.00 85.38 301 ALA A O 1
ATOM 2368 N N . ARG A 1 302 ? -24.154 7.178 25.181 1.00 81.31 302 ARG A N 1
ATOM 2369 C CA . ARG A 1 302 ? -23.686 6.565 26.438 1.00 81.31 302 ARG A CA 1
ATOM 2370 C C . ARG A 1 302 ? -22.712 7.455 27.210 1.00 81.31 302 ARG A C 1
ATOM 2372 O O . ARG A 1 302 ? -22.744 7.465 28.435 1.00 81.31 302 ARG A O 1
ATOM 2379 N N . ARG A 1 303 ? -21.827 8.163 26.507 1.00 73.69 303 ARG A N 1
ATOM 2380 C CA . ARG A 1 303 ? -20.714 8.923 27.106 1.00 73.69 303 ARG A CA 1
ATOM 2381 C C . ARG A 1 303 ? -21.020 10.400 27.341 1.00 73.69 303 ARG A C 1
ATOM 2383 O O . ARG A 1 303 ? -20.315 11.047 28.109 1.00 73.69 303 ARG A O 1
ATOM 2390 N N . GLY A 1 304 ? -22.055 10.928 26.690 1.00 60.22 304 GLY A N 1
ATOM 2391 C CA . GLY A 1 304 ? -22.187 12.366 26.476 1.00 60.22 304 GLY A CA 1
ATOM 2392 C C . GLY A 1 304 ? -21.274 12.828 25.335 1.00 60.22 304 GLY A C 1
ATOM 2393 O O . GLY A 1 304 ? -20.295 12.165 24.991 1.00 60.22 304 GLY A O 1
ATOM 2394 N N . LYS A 1 305 ? -21.615 13.959 24.705 1.00 49.81 305 LYS A N 1
ATOM 2395 C CA . LYS A 1 305 ? -20.786 14.546 23.641 1.00 49.81 305 LYS A CA 1
ATOM 2396 C C . LYS A 1 305 ? -19.414 14.921 24.210 1.00 49.81 305 LYS A C 1
ATOM 2398 O O . LYS A 1 305 ? -19.360 15.694 25.165 1.00 49.81 305 LYS A O 1
ATOM 2403 N N . VAL A 1 306 ? -18.352 14.394 23.602 1.00 47.41 306 VAL A N 1
ATOM 2404 C CA . VAL A 1 306 ? -16.966 14.852 23.793 1.00 47.41 306 VAL A CA 1
ATOM 2405 C C . VAL A 1 306 ? -16.654 15.910 22.745 1.00 47.41 306 VAL A C 1
ATOM 2407 O O . VAL A 1 306 ? -17.001 15.670 21.565 1.00 47.41 306 VAL A O 1
#

pLDDT: mean 85.86, std 9.69, range [47.41, 96.12]

Secondary structure (DSSP, 8-state):
-HHHHHT-TTT-SSHHHHHHHHHHHHHHHHHHH---TTHHHHHHHHHHH--S---HHHHHHHHHHHHHHHHHHHHH-HHHHHHHHHHHHHHHHHHHHHHHHHHIIIIIISTT-HHHHHHHHHHHHHHHHHHHHHHHHHHHHHHHHH-HHHHHHHHHHHHHHHHHHHHHH--TT-GGGGGSHHHHHHHHHHHHHHHHHHHHHHHHHHHHHHHS---HHHHHHHHHHHHHHHHHHHHHHHHHHHHHHT--GGGTT---HHHHHHHHHHHHHHHHHHHHHHHHHHHT----HHHHHHHHHHHHHHH---